Protein AF-A0A7V7KI17-F1 (afdb_monomer)

Mean predicted aligned error: 8.74 Å

InterPro domains:
  IPR018723 Protein of unknown function DUF2254, membrane [PF10011] (28-205)

pLDDT: mean 84.83, std 18.94, range [22.28, 98.56]

Solvent-accessible surface area (backbone atoms only — not comparable to full-atom values): 15402 Å² total; per-residue (Å²): 139,79,83,80,81,80,80,66,90,73,82,75,89,64,88,57,96,76,50,45,80,36,68,68,89,70,78,62,74,83,58,59,73,49,70,45,57,34,84,57,61,35,25,38,59,49,61,49,61,66,61,50,27,49,49,16,65,77,35,38,28,30,40,35,42,67,51,45,75,64,39,76,44,52,50,72,37,71,43,29,37,33,30,65,80,60,77,54,66,95,54,62,71,63,59,55,69,37,48,39,73,37,98,53,92,72,91,72,86,46,73,68,55,53,50,51,50,36,35,50,52,19,36,54,24,36,31,92,90,62,61,33,62,67,60,22,50,53,30,48,51,51,48,40,54,54,47,41,56,51,52,76,50,81,72,61,28,30,33,19,46,98,87,69,47,68,18,31,36,44,58,68,87,50,70,62,58,51,51,47,68,48,47,50,56,41,45,69,57,25,59,89,37,69,69,48,45,52,47,52,44,50,37,38,32,52,42,32,68,52,38,54,80,68,58,31,52,50,40,39,57,56,39,50,53,47,52,51,48,47,46,72,70,46,79,51,69,68,57,41,55,58,50,35,71,49,59,76,59,77,80,56,69,66,94,64,67,80,62,75,66,95,75,83,96,83,132

Sequence (267 aa):
MASIDASFPEKDEEKRKDGRFINRCCNSRNQIDYSIYSQDSGYIQGADLEALAKMSLKKGLEIHLNFSFGDFVVSNFPIIGVVDKKNGGEVNDKIISCLDYAEGESTKEHYVNGFTQLMEIAVKSLSPGINDPGTARLCIHQITELLAQRLQITPCNMIVDSENECLVSWHEEGFDSLMFRLFNPILHYGKDDLSICLSLLKAFKTLSNFASCEDRLVIQQHAERIVDVISVNYTDPLEVKFAEARLNVGVHRLDLPKNLSKEAASS

Foldseek 3Di:
DDDPPPPDVPDDPDDDQQWDFAADDDPCVVPFPDFAWAQAWFFFADFPVSQLLNLCVVQVKFKEAPDDHGDTDHGRHRGITMDRPDCSDDPRVVRVVRIDTDPDDDPPDDVLVVLLVLLVQLLVCLDPVNNNNVSNLVSLVVNLVVLLVVQVDDHTQFIAHPVRHTRYGYDDDDLLNSCCSRVVSNCVSCLLPLVSLLSLLVSLQSSQVSHDPVSNVSSQVSNVVSLVSQLVNDDPPVSQVVSLVRQPPDHGDHDGDNGRDPDDPDD

Nearest PDB structures (foldseek):
  7rdr-assembly1_A  TM=3.409E-01  e=4.022E-02  unidentified
  7kra-assembly1_B  TM=3.917E-01  e=1.097E+00  Saccharomyces cerevisiae
  1zs3-assembly1_H  TM=2.851E-01  e=1.294E+00  Lactococcus lactis
  6m60-assembly1_C  TM=3.247E-01  e=4.594E+00  Saccharomyces cerevisiae S288C

Radius of gyration: 22.56 Å; Cα contacts (8 Å, |Δi|>4): 378; chains: 1; bounding box: 52×37×65 Å

Structure (mmCIF, N/CA/C/O backbone):
data_AF-A0A7V7KI17-F1
#
_entry.id   AF-A0A7V7KI17-F1
#
loop_
_atom_site.group_PDB
_atom_site.id
_atom_site.type_symbol
_atom_site.label_atom_id
_atom_site.label_alt_id
_atom_site.label_comp_id
_atom_site.label_asym_id
_atom_site.label_entity_id
_atom_site.label_seq_id
_atom_site.pdbx_PDB_ins_code
_atom_site.Cartn_x
_atom_site.Cartn_y
_atom_site.Cartn_z
_atom_site.occupancy
_atom_site.B_iso_or_equiv
_atom_site.auth_seq_id
_atom_site.auth_comp_id
_atom_site.auth_asym_id
_atom_site.auth_atom_id
_atom_site.pdbx_PDB_model_num
ATOM 1 N N . MET A 1 1 ? 25.631 5.097 10.485 1.00 30.12 1 MET A N 1
ATOM 2 C CA . MET A 1 1 ? 25.185 3.698 10.333 1.00 30.12 1 MET A CA 1
ATOM 3 C C . MET A 1 1 ? 24.278 3.417 11.519 1.00 30.12 1 MET A C 1
ATOM 5 O O . MET A 1 1 ? 24.733 2.910 12.532 1.00 30.12 1 MET A O 1
ATOM 9 N N . ALA A 1 2 ? 23.056 3.946 11.452 1.00 24.81 2 ALA A N 1
ATOM 10 C CA . ALA A 1 2 ? 22.049 3.770 12.488 1.00 24.81 2 ALA A CA 1
ATOM 11 C C . ALA A 1 2 ? 21.199 2.577 12.055 1.00 24.81 2 ALA A C 1
ATOM 13 O O . ALA A 1 2 ? 20.611 2.616 10.975 1.00 24.81 2 ALA A O 1
ATOM 14 N N . SER A 1 3 ? 21.242 1.498 12.831 1.00 23.03 3 SER A N 1
ATOM 15 C CA . SER A 1 3 ? 20.348 0.361 12.650 1.00 23.03 3 SER A CA 1
ATOM 16 C C . SER A 1 3 ? 18.920 0.836 12.890 1.00 23.03 3 SER A C 1
ATOM 18 O O . SER A 1 3 ? 18.628 1.414 13.934 1.00 23.03 3 SER A O 1
ATOM 20 N N . ILE A 1 4 ? 18.064 0.640 11.892 1.00 27.56 4 ILE A N 1
ATOM 21 C CA . ILE A 1 4 ? 16.622 0.826 12.005 1.00 27.56 4 ILE A CA 1
ATOM 22 C C . ILE A 1 4 ? 16.103 -0.443 12.677 1.00 27.56 4 ILE A C 1
ATOM 24 O O . ILE A 1 4 ? 15.976 -1.479 12.027 1.00 27.56 4 ILE A O 1
ATOM 28 N N . ASP A 1 5 ? 15.864 -0.377 13.985 1.00 22.28 5 ASP A N 1
ATOM 29 C CA . ASP A 1 5 ? 15.063 -1.382 14.680 1.00 22.28 5 ASP A CA 1
ATOM 30 C C . ASP A 1 5 ? 13.597 -1.116 14.331 1.00 22.28 5 ASP A C 1
ATOM 32 O O . ASP A 1 5 ? 12.893 -0.367 15.005 1.00 22.28 5 ASP A O 1
ATOM 36 N N . ALA A 1 6 ? 13.140 -1.718 13.233 1.00 29.36 6 ALA A N 1
ATOM 37 C CA . ALA A 1 6 ? 11.721 -1.899 12.978 1.00 29.36 6 ALA A CA 1
ATOM 38 C C . ALA A 1 6 ? 11.211 -2.956 13.965 1.00 29.36 6 ALA A C 1
ATOM 40 O O . ALA A 1 6 ? 11.189 -4.150 13.666 1.00 29.36 6 ALA A O 1
ATOM 41 N N . SER A 1 7 ? 10.845 -2.529 15.173 1.00 22.67 7 SER A N 1
ATOM 42 C CA . SER A 1 7 ? 10.170 -3.387 16.141 1.00 22.67 7 SER A CA 1
ATOM 43 C C . SER A 1 7 ? 8.731 -3.629 15.683 1.00 22.67 7 SER A C 1
ATOM 45 O O . SER A 1 7 ? 7.769 -3.014 16.136 1.00 22.67 7 SER A O 1
ATOM 47 N N . PHE A 1 8 ? 8.576 -4.573 14.757 1.00 32.25 8 PHE A N 1
ATOM 48 C CA . PHE A 1 8 ? 7.336 -5.328 14.660 1.00 32.25 8 PHE A CA 1
ATOM 49 C C . PHE A 1 8 ? 7.101 -6.014 16.015 1.00 32.25 8 PHE A C 1
ATOM 51 O O . PHE A 1 8 ? 8.062 -6.510 16.609 1.00 32.25 8 PHE A O 1
ATOM 58 N N . PRO A 1 9 ? 5.860 -6.095 16.521 1.00 31.41 9 PRO A N 1
ATOM 59 C CA . PRO A 1 9 ? 5.554 -7.044 17.579 1.00 31.41 9 PRO A CA 1
ATOM 60 C C . PRO A 1 9 ? 5.732 -8.460 17.005 1.00 31.41 9 PRO A C 1
ATOM 62 O O . PRO A 1 9 ? 4.813 -9.045 16.432 1.00 31.41 9 PRO A O 1
ATOM 65 N N . GLU A 1 10 ? 6.951 -8.994 17.087 1.00 31.14 10 GLU A N 1
ATOM 66 C CA . GLU A 1 10 ? 7.228 -10.397 16.815 1.00 31.14 10 GLU A CA 1
ATOM 67 C C . GLU A 1 10 ? 6.559 -11.253 17.894 1.00 31.14 10 GLU A C 1
ATOM 69 O O . GLU A 1 10 ? 6.823 -11.100 19.081 1.00 31.14 10 GLU A O 1
ATOM 74 N N . LYS A 1 11 ? 5.706 -12.173 17.431 1.00 35.44 11 LYS A N 1
ATOM 75 C CA . LYS A 1 11 ? 5.359 -13.455 18.061 1.00 35.44 11 LYS A CA 1
ATOM 76 C C . LYS A 1 11 ? 5.260 -13.462 19.593 1.00 35.44 11 LYS A C 1
ATOM 78 O O . LYS A 1 11 ? 6.026 -14.150 20.257 1.00 35.44 11 LYS A O 1
ATOM 83 N N . ASP A 1 12 ? 4.180 -12.890 20.107 1.00 30.98 12 ASP A N 1
ATOM 84 C CA . ASP A 1 12 ? 3.596 -13.345 21.368 1.00 30.98 12 ASP A CA 1
ATOM 85 C C . ASP A 1 12 ? 2.326 -14.156 21.061 1.00 30.98 12 ASP A C 1
ATOM 87 O O . ASP A 1 12 ? 1.202 -13.670 21.168 1.00 30.98 12 ASP A O 1
ATOM 91 N N . GLU A 1 13 ? 2.493 -15.440 20.723 1.00 36.03 13 GLU A N 1
ATOM 92 C CA . GLU A 1 13 ? 1.445 -16.457 20.949 1.00 36.03 13 GLU A CA 1
ATOM 93 C C . GLU A 1 13 ? 1.344 -16.828 22.449 1.00 36.03 13 GLU A C 1
ATOM 95 O O . GLU A 1 13 ? 0.896 -17.916 22.823 1.00 36.03 13 GLU A O 1
ATOM 100 N N . GLU A 1 14 ? 1.748 -15.933 23.352 1.00 34.19 14 GLU A N 1
ATOM 101 C CA . GLU A 1 14 ? 1.524 -16.110 24.777 1.00 34.19 14 GLU A CA 1
ATOM 102 C C . GLU A 1 14 ? 0.109 -15.672 25.144 1.00 34.19 14 GLU A C 1
ATOM 104 O O . GLU A 1 14 ? -0.293 -14.519 25.007 1.00 34.19 14 GLU A O 1
ATOM 109 N N . LYS A 1 15 ? -0.653 -16.654 25.629 1.00 37.66 15 LYS A N 1
ATOM 110 C CA . LYS A 1 15 ? -1.993 -16.555 26.213 1.00 37.66 15 LYS A CA 1
ATOM 111 C C . LYS A 1 15 ? -2.125 -15.363 27.177 1.00 37.66 15 LYS A C 1
ATOM 113 O O . LYS A 1 15 ? -1.990 -15.521 28.390 1.00 37.66 15 LYS A O 1
ATOM 118 N N . ARG A 1 16 ? -2.484 -14.189 26.660 1.00 41.91 16 ARG A N 1
ATOM 119 C CA . ARG A 1 16 ? -2.991 -13.066 27.457 1.00 41.91 16 ARG A CA 1
ATOM 120 C C . ARG A 1 16 ? -4.484 -13.301 27.688 1.00 41.91 16 ARG A C 1
ATOM 122 O O . ARG A 1 16 ? -5.239 -13.527 26.748 1.00 41.91 16 ARG A O 1
ATOM 129 N N . LYS A 1 17 ? -4.908 -13.315 28.953 1.00 46.88 17 LYS A N 1
ATOM 130 C CA . LYS A 1 17 ? -6.276 -13.681 29.370 1.00 46.88 17 LYS A CA 1
ATOM 131 C C . LYS A 1 17 ? -7.379 -12.704 28.917 1.00 46.88 17 LYS A C 1
ATOM 133 O O . LYS A 1 17 ? -8.542 -13.031 29.119 1.00 46.88 17 LYS A O 1
ATOM 138 N N . ASP A 1 18 ? -7.039 -11.586 28.269 1.00 55.72 18 ASP A N 1
ATOM 139 C CA . ASP A 1 18 ? -7.954 -10.443 28.114 1.00 55.72 18 ASP A CA 1
ATOM 140 C C . ASP A 1 18 ? -8.258 -10.016 26.658 1.00 55.72 18 ASP A C 1
ATOM 142 O O . ASP A 1 18 ? -8.910 -8.998 26.447 1.00 55.72 18 ASP A O 1
ATOM 146 N N . GLY A 1 19 ? -7.852 -10.784 25.641 1.00 69.25 19 GLY A N 1
ATOM 147 C CA . GLY A 1 19 ? -8.250 -10.538 24.246 1.00 69.25 19 GLY A CA 1
ATOM 148 C C . GLY A 1 19 ? -7.218 -11.031 23.235 1.00 69.25 19 GLY A C 1
ATOM 149 O O . GLY A 1 19 ? -6.017 -10.998 23.501 1.00 69.25 19 GLY A O 1
ATOM 150 N N . ARG A 1 20 ? -7.677 -11.511 22.074 1.00 88.12 20 ARG A N 1
ATOM 151 C CA . ARG A 1 20 ? -6.815 -12.024 20.999 1.00 88.12 20 ARG A CA 1
ATOM 152 C C . ARG A 1 20 ? -6.927 -11.153 19.754 1.00 88.12 20 ARG A C 1
ATOM 154 O O . ARG A 1 20 ? -8.030 -10.895 19.279 1.00 88.12 20 ARG A O 1
ATOM 161 N N . PHE A 1 21 ? -5.785 -10.762 19.201 1.00 89.69 21 PHE A N 1
ATOM 162 C CA . PHE A 1 21 ? -5.704 -10.029 17.941 1.00 89.69 21 PHE A CA 1
ATOM 163 C C . PHE A 1 21 ? -5.896 -10.984 16.761 1.00 89.69 21 PHE A C 1
ATOM 165 O O . PHE A 1 21 ? -5.256 -12.037 16.698 1.00 89.69 21 PHE A O 1
ATOM 172 N N . ILE A 1 22 ? -6.804 -10.641 15.847 1.00 90.38 22 ILE A N 1
ATOM 173 C CA . ILE A 1 22 ? -7.091 -11.424 14.644 1.00 90.38 22 ILE A CA 1
ATOM 174 C C . ILE A 1 22 ? -7.271 -10.524 13.422 1.00 90.38 22 ILE A C 1
ATOM 176 O O . ILE A 1 22 ? -7.521 -9.323 13.533 1.00 90.38 22 ILE A O 1
ATOM 180 N N . ASN A 1 23 ? -7.205 -11.138 12.242 1.00 87.00 23 ASN A N 1
ATOM 181 C CA . ASN A 1 23 ? -7.718 -10.563 11.006 1.00 87.00 23 ASN A CA 1
ATOM 182 C C . ASN A 1 23 ? -9.025 -11.275 10.619 1.00 87.00 23 ASN A C 1
ATOM 184 O O . ASN A 1 23 ? -9.040 -12.499 10.460 1.00 87.00 23 ASN A O 1
ATOM 188 N N . ARG A 1 24 ? -10.133 -10.530 10.529 1.00 84.25 24 ARG A N 1
ATOM 189 C CA . ARG A 1 24 ? -11.439 -11.041 10.087 1.00 84.25 24 ARG A CA 1
ATOM 190 C C . ARG A 1 24 ? -12.344 -9.910 9.595 1.00 84.25 24 ARG A C 1
ATOM 192 O O . ARG A 1 24 ? -12.314 -8.801 10.124 1.00 84.25 24 ARG A O 1
ATOM 199 N N . CYS A 1 25 ? -13.226 -10.202 8.641 1.00 75.44 25 CYS A N 1
ATOM 200 C CA . CYS A 1 25 ? -14.360 -9.326 8.345 1.00 75.44 25 CYS A CA 1
ATOM 201 C C . CYS A 1 25 ? -15.348 -9.291 9.521 1.00 75.44 25 CYS A C 1
ATOM 203 O O . CYS A 1 25 ? -15.789 -10.328 10.019 1.00 75.44 25 CYS A O 1
ATOM 205 N N . CYS A 1 26 ? -15.704 -8.088 9.962 1.00 66.62 26 CYS A N 1
ATOM 206 C CA . CYS A 1 26 ? -16.653 -7.883 11.048 1.00 66.62 26 CYS A CA 1
ATOM 207 C C . CYS A 1 26 ? -18.077 -7.737 10.492 1.00 66.62 26 CYS A C 1
ATOM 209 O O . CYS A 1 26 ? -18.399 -6.710 9.896 1.00 66.62 26 CYS A O 1
ATOM 211 N N . ASN A 1 27 ? -18.927 -8.750 10.679 1.00 66.19 27 ASN A N 1
ATOM 212 C CA . ASN A 1 27 ? -20.299 -8.740 10.151 1.00 66.19 27 ASN A CA 1
ATOM 213 C C . ASN A 1 27 ? -21.239 -7.794 10.920 1.00 66.19 27 ASN A C 1
ATOM 215 O O . ASN A 1 27 ? -22.212 -7.305 10.349 1.00 66.19 27 ASN A O 1
ATOM 219 N N . SER A 1 28 ? -20.953 -7.519 12.196 1.00 65.50 28 SER A N 1
ATOM 220 C CA . SER A 1 28 ? -21.776 -6.668 13.065 1.00 65.50 28 SER A CA 1
ATOM 221 C C . SER A 1 28 ? -21.676 -5.173 12.750 1.00 65.50 28 SER A C 1
ATOM 223 O O . SER A 1 28 ? -22.538 -4.414 13.181 1.00 65.50 28 SER A O 1
ATOM 225 N N . ARG A 1 29 ? -20.729 -4.741 11.898 1.00 63.38 29 ARG A N 1
ATOM 226 C CA . ARG A 1 29 ? -20.637 -3.340 11.431 1.00 63.38 29 ARG A CA 1
ATOM 227 C C . ARG A 1 29 ? -21.922 -2.807 10.788 1.00 63.38 29 ARG A C 1
ATOM 229 O O . ARG A 1 29 ? -22.105 -1.598 10.731 1.00 63.38 29 ARG A O 1
ATOM 236 N N . ASN A 1 30 ? -22.806 -3.682 10.311 1.00 66.75 30 ASN A N 1
ATOM 237 C CA . ASN A 1 30 ? -24.080 -3.290 9.704 1.00 66.75 30 ASN A CA 1
ATOM 238 C C . ASN A 1 30 ? -25.204 -3.043 10.728 1.00 66.75 30 ASN A C 1
ATOM 240 O O . ASN A 1 30 ? -26.300 -2.652 10.333 1.00 66.75 30 ASN A O 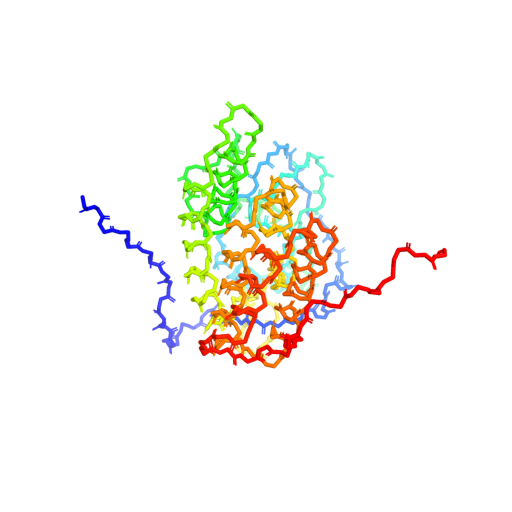1
ATOM 244 N N . GLN A 1 31 ? -24.956 -3.274 12.019 1.00 79.06 31 GLN A N 1
ATOM 245 C CA . GLN A 1 31 ? -25.929 -3.124 13.100 1.00 79.06 31 GLN A CA 1
ATOM 246 C C . GLN A 1 31 ? -25.352 -2.239 14.213 1.00 79.06 31 GLN A C 1
ATOM 248 O O . GLN A 1 31 ? -25.132 -2.691 15.328 1.00 79.06 31 GLN A O 1
ATOM 253 N N . ILE A 1 32 ? -25.071 -0.977 13.885 1.00 88.00 32 ILE A N 1
ATOM 254 C CA . ILE A 1 32 ? -24.603 0.025 14.851 1.00 88.00 32 ILE A CA 1
ATOM 255 C C . ILE A 1 32 ? -25.800 0.586 15.627 1.00 88.00 32 ILE A C 1
ATOM 257 O O . ILE A 1 32 ? -26.730 1.105 15.010 1.00 88.00 32 ILE A O 1
ATOM 261 N N . ASP A 1 33 ? -25.757 0.525 16.960 1.00 91.06 33 ASP A N 1
ATOM 262 C CA . ASP A 1 33 ? -26.810 1.078 17.823 1.00 91.06 33 ASP A CA 1
ATOM 263 C C . ASP A 1 33 ? -26.673 2.598 17.970 1.00 91.06 33 ASP A C 1
ATOM 265 O O . ASP A 1 33 ? -27.665 3.328 17.931 1.00 91.06 33 A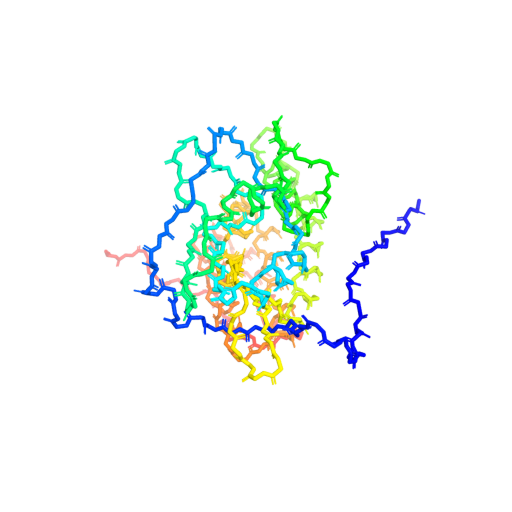SP A O 1
ATOM 269 N N . TYR A 1 34 ? -25.439 3.094 18.110 1.00 91.50 34 TYR A N 1
ATOM 270 C CA . TYR A 1 34 ? -25.144 4.528 18.124 1.00 91.50 34 TYR A CA 1
ATOM 271 C C . TYR A 1 34 ? -23.713 4.840 17.663 1.00 91.50 34 TYR A C 1
ATOM 273 O O . TYR A 1 34 ? -22.834 3.977 17.633 1.00 91.50 34 TYR A O 1
ATOM 281 N N . SER A 1 35 ? -23.474 6.099 17.291 1.00 93.31 35 SER A N 1
ATOM 282 C CA . SER A 1 35 ? -22.162 6.587 16.852 1.00 93.31 35 SER A CA 1
ATOM 283 C C . SER A 1 35 ? -21.601 7.636 17.802 1.00 93.31 35 SER A C 1
ATOM 285 O O . SER A 1 35 ? -22.341 8.448 18.355 1.00 93.31 35 SER A O 1
ATOM 287 N N . ILE A 1 36 ? -20.279 7.636 17.945 1.00 93.00 36 ILE A N 1
ATOM 288 C CA . ILE A 1 36 ? -19.516 8.665 18.646 1.00 93.00 36 ILE A CA 1
ATOM 289 C C . ILE A 1 36 ? -18.847 9.542 17.591 1.00 93.00 36 ILE A C 1
ATOM 291 O O . ILE A 1 36 ? -18.250 9.042 16.632 1.00 93.00 36 ILE A O 1
ATOM 295 N N . TYR A 1 37 ? -18.975 10.851 17.775 1.00 92.56 37 TYR A N 1
ATOM 296 C CA . TYR A 1 37 ? -18.513 11.860 16.833 1.00 92.56 37 TYR A CA 1
ATOM 297 C C . TYR A 1 37 ? -17.212 12.500 17.318 1.00 92.56 37 TYR A C 1
ATOM 299 O O . TYR A 1 37 ? -16.976 12.615 18.521 1.00 92.56 37 TYR A O 1
ATOM 307 N N . SER A 1 38 ? -16.372 12.925 16.379 1.00 90.81 38 SER A N 1
ATOM 308 C CA . SER A 1 38 ? -15.189 13.735 16.664 1.00 90.81 38 SER A CA 1
ATOM 309 C C . SER A 1 38 ? -15.584 15.083 17.270 1.00 90.81 38 SER A C 1
ATOM 311 O O . SER A 1 38 ? -16.524 15.738 16.814 1.00 90.81 38 SER A O 1
ATOM 313 N N . GLN A 1 39 ? -14.836 15.510 18.288 1.00 86.50 39 GLN A N 1
ATOM 314 C CA . GLN A 1 39 ? -15.024 16.823 18.910 1.00 86.50 39 GLN A CA 1
ATOM 315 C C . GLN A 1 39 ? -14.393 17.918 18.039 1.00 86.50 39 GLN A C 1
ATOM 317 O O . GLN A 1 39 ? -15.056 18.891 17.680 1.00 86.50 39 GLN A O 1
ATOM 322 N N . ASP A 1 40 ? -13.166 17.681 17.576 1.00 85.25 40 ASP A N 1
ATOM 323 C CA . ASP A 1 40 ? -12.379 18.622 16.781 1.00 85.25 40 ASP A CA 1
ATOM 324 C C . ASP A 1 40 ? -11.924 18.021 15.448 1.00 85.25 40 ASP A C 1
ATOM 326 O O . ASP A 1 40 ? -12.053 16.818 15.198 1.00 85.25 40 ASP A O 1
ATOM 330 N N . SER A 1 41 ? -11.408 18.886 14.571 1.00 89.88 41 SER A N 1
ATOM 331 C CA . SER A 1 41 ? -10.769 18.452 13.325 1.00 89.88 41 SER A CA 1
ATOM 332 C C . SER A 1 41 ? -9.282 18.191 13.564 1.00 89.88 41 SER A C 1
ATOM 334 O O . SER A 1 41 ? -8.622 19.008 14.202 1.00 89.88 41 SER A O 1
ATOM 336 N N . GLY A 1 42 ? -8.734 17.101 13.032 1.00 87.12 42 GLY A N 1
ATOM 337 C CA . GLY A 1 42 ? -7.332 16.740 13.239 1.00 87.12 42 GLY A CA 1
ATOM 338 C C . GLY A 1 42 ? -6.999 15.332 12.762 1.00 87.12 42 GLY A C 1
ATOM 339 O O . GLY A 1 42 ? -7.840 14.651 12.179 1.00 87.12 42 GLY A O 1
ATOM 340 N N . TYR A 1 43 ? -5.768 14.893 13.015 1.00 86.62 43 TYR A N 1
ATOM 341 C CA . TYR A 1 43 ? -5.314 13.551 12.650 1.00 86.62 43 TYR A CA 1
ATOM 342 C C . TYR A 1 43 ? -5.481 12.588 13.823 1.00 86.62 43 TYR A C 1
ATOM 344 O O . TYR A 1 43 ? -4.991 12.873 14.920 1.00 86.62 43 TYR A O 1
ATOM 352 N N . ILE A 1 44 ? -6.121 11.439 13.588 1.00 87.12 44 ILE A N 1
ATOM 353 C CA . ILE A 1 44 ? -6.173 10.353 14.577 1.00 87.12 44 ILE A CA 1
ATOM 354 C C . ILE A 1 44 ? -4.994 9.427 14.328 1.00 87.12 44 ILE A C 1
ATOM 356 O O . ILE A 1 44 ? -4.911 8.779 13.291 1.00 87.12 44 ILE A O 1
ATOM 360 N N . GLN A 1 45 ? -4.072 9.356 15.275 1.00 82.62 45 GLN A N 1
ATOM 361 C CA . GLN A 1 45 ? -2.789 8.685 15.063 1.00 82.62 45 GLN A CA 1
ATOM 362 C C . GLN A 1 45 ? -2.763 7.322 15.717 1.00 82.62 45 GLN A C 1
ATOM 364 O O . GLN A 1 45 ? -2.301 6.354 15.134 1.00 82.62 45 GLN A O 1
ATOM 369 N N . GLY A 1 46 ? -3.319 7.224 16.911 1.00 85.62 46 GLY A N 1
ATOM 370 C CA . GLY A 1 46 ? -3.292 6.003 17.689 1.00 85.62 46 GLY A CA 1
ATOM 371 C C . GLY A 1 46 ? -4.587 5.795 18.439 1.00 85.62 46 GLY A C 1
ATOM 372 O O . GLY A 1 46 ? -5.443 6.676 18.533 1.00 85.62 46 GLY A O 1
ATOM 373 N N . ALA A 1 47 ? -4.715 4.591 18.973 1.00 90.12 47 ALA A N 1
ATOM 374 C CA . ALA A 1 47 ? -5.719 4.266 19.960 1.00 90.12 47 ALA A CA 1
ATOM 375 C C . ALA A 1 47 ? -5.141 3.232 20.926 1.00 90.12 47 ALA A C 1
ATOM 377 O O . ALA A 1 47 ? -4.455 2.298 20.501 1.00 90.12 47 ALA A O 1
ATOM 378 N N . ASP A 1 48 ? -5.468 3.351 22.210 1.00 92.31 48 ASP A N 1
ATOM 379 C CA . ASP A 1 48 ? -5.228 2.283 23.180 1.00 92.31 48 ASP A CA 1
ATOM 380 C C . ASP A 1 48 ? -6.260 1.162 22.960 1.00 92.31 48 ASP A C 1
ATOM 382 O O . ASP A 1 48 ? -7.310 1.086 23.607 1.00 92.31 48 ASP A O 1
ATOM 386 N N . LEU A 1 49 ? -5.972 0.303 21.977 1.00 92.81 49 LEU A N 1
ATOM 387 C CA . LEU A 1 49 ? -6.848 -0.798 21.575 1.00 92.81 49 LEU A CA 1
ATOM 388 C C . LEU A 1 49 ? -7.098 -1.788 22.723 1.00 92.81 49 LEU A C 1
ATOM 390 O O . LEU A 1 49 ? -8.188 -2.355 22.816 1.00 92.81 49 LEU A O 1
ATOM 394 N N . GLU A 1 50 ? -6.130 -1.981 23.623 1.00 92.31 50 GLU A N 1
ATOM 395 C CA . GLU A 1 50 ? -6.295 -2.860 24.782 1.00 92.31 50 GLU A CA 1
ATOM 396 C C . GLU A 1 50 ? -7.238 -2.252 25.828 1.00 92.31 50 GLU A C 1
ATOM 398 O O . GLU A 1 50 ? -8.084 -2.961 26.381 1.00 92.31 50 GLU A O 1
ATOM 403 N N . ALA A 1 51 ? -7.131 -0.947 26.103 1.00 93.12 51 ALA A N 1
ATOM 404 C CA . ALA A 1 51 ? -8.065 -0.254 26.988 1.00 93.12 51 ALA A CA 1
ATOM 405 C C . ALA A 1 51 ? -9.491 -0.269 26.422 1.00 93.12 51 ALA A C 1
ATOM 407 O O . ALA A 1 51 ? -10.442 -0.556 27.162 1.00 93.12 51 ALA A O 1
ATOM 408 N N . LEU A 1 52 ? -9.637 -0.044 25.111 1.00 94.50 52 LEU A N 1
ATOM 409 C CA . LEU A 1 52 ? -10.916 -0.167 24.412 1.00 94.50 52 LEU A CA 1
ATOM 410 C C . LEU A 1 52 ? -11.488 -1.586 24.538 1.00 94.50 52 LEU A C 1
ATOM 412 O O . LEU A 1 52 ? -12.653 -1.733 24.907 1.00 94.50 52 LEU A O 1
ATOM 416 N N . ALA A 1 53 ? -10.676 -2.627 24.329 1.00 94.75 53 ALA A N 1
ATOM 417 C CA . ALA A 1 53 ? -11.110 -4.021 24.443 1.00 94.75 53 ALA A CA 1
ATOM 418 C C . ALA A 1 53 ? -11.541 -4.391 25.872 1.00 94.75 53 ALA A C 1
ATOM 420 O O . ALA A 1 53 ? -12.605 -4.980 26.069 1.00 94.75 53 ALA A O 1
ATOM 421 N N . LYS A 1 54 ? -10.777 -3.980 26.892 1.00 93.44 54 LYS A N 1
ATOM 422 C CA . LYS A 1 54 ? -11.136 -4.192 28.308 1.00 93.44 54 LYS A CA 1
ATOM 423 C C . LYS A 1 54 ? -12.454 -3.511 28.669 1.00 93.44 54 LYS A C 1
ATOM 425 O O . LYS A 1 54 ? -13.272 -4.072 29.403 1.00 93.44 54 LYS A O 1
ATOM 430 N N . MET A 1 55 ? -12.671 -2.296 28.170 1.00 92.56 55 MET A N 1
ATOM 431 C CA . MET A 1 55 ? -13.919 -1.566 28.378 1.00 92.56 55 MET A CA 1
ATOM 432 C C . MET A 1 55 ? -15.091 -2.237 27.663 1.00 92.56 55 MET A C 1
ATOM 434 O O . MET A 1 55 ? -16.136 -2.428 28.287 1.00 92.56 55 MET A O 1
ATOM 438 N N . SER A 1 56 ? -14.897 -2.624 26.401 1.00 93.25 56 SER A N 1
ATOM 439 C CA . SER A 1 56 ? -15.859 -3.375 25.596 1.00 93.25 56 SER A CA 1
ATOM 440 C C . SER A 1 56 ? -16.306 -4.645 26.328 1.00 93.25 56 SER A C 1
ATOM 442 O O . SER A 1 56 ? -17.502 -4.816 26.575 1.00 93.25 56 SER A O 1
ATOM 444 N N . LEU A 1 57 ? -15.365 -5.450 26.831 1.00 92.56 57 LEU A N 1
ATOM 445 C CA . LEU A 1 57 ? -15.660 -6.673 27.580 1.00 92.56 57 LEU A CA 1
ATOM 446 C C . LEU A 1 57 ? -16.434 -6.393 28.879 1.00 92.56 57 LEU A C 1
ATOM 448 O O . LEU A 1 57 ? -17.434 -7.047 29.179 1.00 92.56 57 LEU A O 1
ATOM 452 N N . LYS A 1 58 ? -16.002 -5.388 29.653 1.00 91.81 58 LYS A N 1
ATOM 453 C CA . LYS A 1 58 ? -16.628 -5.027 30.937 1.00 91.81 58 LYS A CA 1
ATOM 454 C C . LYS A 1 58 ? -18.055 -4.504 30.772 1.00 91.81 58 LYS A C 1
ATOM 456 O O . LYS A 1 58 ? -18.876 -4.682 31.673 1.00 91.81 58 LYS A O 1
ATOM 461 N N . LYS A 1 59 ? -18.329 -3.804 29.673 1.00 90.56 59 LYS A N 1
ATOM 462 C CA . LYS A 1 59 ? -19.612 -3.140 29.414 1.00 90.56 59 LYS A CA 1
ATOM 463 C C . LYS A 1 59 ? -20.529 -3.913 28.471 1.00 90.56 59 LYS A C 1
ATOM 465 O O . LYS A 1 59 ? -21.708 -3.593 28.421 1.00 90.56 59 LYS A O 1
ATOM 470 N N . GLY A 1 60 ? -20.027 -4.957 27.811 1.00 90.75 60 GLY A N 1
ATOM 471 C CA . GLY A 1 60 ? -20.781 -5.712 26.814 1.00 90.75 60 GLY A CA 1
ATOM 472 C C . GLY A 1 60 ? -21.008 -4.919 25.530 1.00 90.75 60 GLY A C 1
ATOM 473 O O . GLY A 1 60 ? -22.105 -4.975 24.985 1.00 90.75 60 GLY A O 1
ATOM 474 N N . LEU A 1 61 ? -19.996 -4.170 25.088 1.00 93.06 61 LEU A N 1
ATOM 475 C CA . LEU A 1 61 ? -20.046 -3.351 23.875 1.00 93.06 61 LEU A CA 1
ATOM 476 C C . LEU A 1 61 ? -19.214 -3.990 22.765 1.00 93.06 61 LEU A C 1
ATOM 478 O O . LEU A 1 61 ? -18.190 -4.592 23.064 1.00 93.06 61 LEU A O 1
ATOM 482 N N . GLU A 1 62 ? -19.573 -3.779 21.506 1.00 93.88 62 GLU A N 1
ATOM 483 C CA . GLU A 1 62 ? -18.640 -3.901 20.381 1.00 93.88 62 GLU A CA 1
ATOM 484 C C . GLU A 1 62 ? -18.268 -2.504 19.890 1.00 93.88 62 GLU A C 1
ATOM 486 O O . GLU A 1 62 ? -19.143 -1.659 19.703 1.00 93.88 62 GLU A O 1
ATOM 491 N N . ILE A 1 63 ? -16.974 -2.246 19.704 1.00 94.94 63 ILE A N 1
ATOM 492 C CA . ILE A 1 63 ? -16.454 -0.937 19.304 1.00 94.94 63 ILE A CA 1
ATOM 493 C C . ILE A 1 63 ? -15.871 -1.048 17.894 1.00 94.94 63 ILE A C 1
ATOM 495 O O . ILE A 1 63 ? -14.933 -1.804 17.644 1.00 94.94 63 ILE A O 1
ATOM 499 N N . HIS A 1 64 ? -16.390 -0.270 16.952 1.00 94.94 64 HIS A N 1
ATOM 500 C CA . HIS A 1 64 ? -15.913 -0.239 15.572 1.00 94.94 64 HIS A CA 1
ATOM 501 C C . HIS A 1 64 ? -15.307 1.130 15.269 1.00 94.94 64 HIS A C 1
ATOM 503 O O . HIS A 1 64 ? -16.023 2.126 15.215 1.00 94.94 64 HIS A O 1
ATOM 509 N N . LEU A 1 65 ? -13.990 1.183 15.078 1.00 94.25 65 LEU A N 1
ATOM 510 C CA . LEU A 1 65 ? -13.288 2.376 14.616 1.00 94.25 65 LEU A CA 1
ATOM 511 C C . LEU A 1 65 ? -13.546 2.540 13.112 1.00 94.25 65 LEU A C 1
ATOM 513 O O . LEU A 1 65 ? -13.225 1.650 12.320 1.00 94.25 65 LEU A O 1
ATOM 517 N N . ASN A 1 66 ? -14.132 3.675 12.732 1.00 91.25 66 ASN A N 1
ATOM 518 C CA . ASN A 1 66 ? -14.530 4.002 11.357 1.00 91.25 66 ASN A CA 1
ATOM 519 C C . ASN A 1 66 ? -13.486 4.867 10.628 1.00 91.25 66 ASN A C 1
ATOM 521 O O . ASN A 1 66 ? -13.815 5.567 9.675 1.00 91.25 66 ASN A O 1
ATOM 525 N N . PHE A 1 67 ? -12.240 4.831 11.091 1.00 88.56 67 PHE A N 1
ATOM 526 C CA . PHE A 1 67 ? -11.100 5.541 10.519 1.00 88.56 67 PHE A CA 1
ATOM 527 C C . PHE A 1 67 ? -9.896 4.599 10.421 1.00 88.56 67 PHE A C 1
ATOM 529 O O . PHE A 1 67 ? -9.835 3.567 11.101 1.00 88.56 67 PHE A O 1
ATOM 536 N N . SER A 1 68 ? -8.933 4.978 9.590 1.00 85.88 68 SER A N 1
ATOM 537 C CA . SER A 1 68 ? -7.580 4.428 9.568 1.00 85.88 68 SER A CA 1
ATOM 538 C C . SER A 1 68 ? -6.660 5.293 10.421 1.00 85.88 68 SER A C 1
ATOM 540 O O . SER A 1 68 ? -6.822 6.512 10.497 1.00 85.88 68 SER A O 1
ATOM 542 N N . PHE A 1 69 ? -5.663 4.684 11.059 1.00 84.00 69 PHE A N 1
ATOM 543 C CA . PHE A 1 69 ? -4.631 5.454 11.749 1.00 84.00 69 PHE A CA 1
ATOM 544 C C . PHE A 1 69 ? -3.868 6.328 10.746 1.00 84.00 69 PHE A C 1
ATOM 546 O O . PHE A 1 69 ? -3.349 5.828 9.749 1.00 84.00 69 PHE A O 1
ATOM 553 N N . GLY A 1 70 ? -3.817 7.630 11.020 1.00 80.31 70 GLY A N 1
ATOM 554 C CA . GLY A 1 70 ? -3.300 8.664 10.127 1.00 80.31 70 GLY A CA 1
ATOM 555 C C . GLY A 1 70 ? -4.377 9.453 9.375 1.00 80.31 70 GLY A C 1
ATOM 556 O O . GLY A 1 70 ? -4.033 10.444 8.736 1.00 80.31 70 GLY A O 1
ATOM 557 N N . ASP A 1 71 ? -5.658 9.080 9.463 1.00 85.31 71 ASP A N 1
ATOM 558 C CA . ASP A 1 71 ? -6.730 9.819 8.789 1.00 85.31 71 ASP A CA 1
ATOM 559 C C . ASP A 1 71 ? -6.944 11.207 9.407 1.00 85.31 71 ASP A C 1
ATOM 561 O O . ASP A 1 71 ? -6.954 11.381 10.632 1.00 85.31 71 ASP A O 1
ATOM 565 N N . PHE A 1 72 ? -7.182 12.193 8.538 1.00 87.56 72 PHE A N 1
ATOM 566 C CA . PHE A 1 72 ? -7.703 13.496 8.937 1.00 87.56 72 PHE A CA 1
ATOM 567 C C . PHE A 1 72 ? -9.222 13.415 9.091 1.00 87.56 72 PHE A C 1
ATOM 569 O O . PHE A 1 72 ? -9.945 13.176 8.121 1.00 87.56 72 PHE A O 1
ATOM 576 N N . VAL A 1 73 ? -9.716 13.662 10.300 1.00 90.50 73 VAL A N 1
ATOM 577 C CA . VAL A 1 73 ? -11.146 13.748 10.596 1.00 90.50 73 VAL A CA 1
ATOM 578 C C . VAL A 1 73 ? -11.550 15.203 10.786 1.00 90.50 73 VAL A C 1
ATOM 580 O O . VAL A 1 73 ? -10.787 16.013 11.307 1.00 90.50 73 VAL A O 1
ATOM 583 N N . VAL A 1 74 ? -12.764 15.546 10.368 1.00 91.50 74 VAL A N 1
ATOM 584 C CA . VAL A 1 74 ? -13.366 16.862 10.629 1.00 91.50 74 VAL A CA 1
ATOM 585 C C . VAL A 1 74 ? -14.217 16.803 11.890 1.00 91.50 74 VAL A C 1
ATOM 587 O O . VAL A 1 74 ? -14.677 15.726 12.254 1.00 91.50 74 VAL A O 1
ATOM 590 N N . SER A 1 75 ? -14.448 17.938 12.547 1.00 90.88 75 SER A N 1
ATOM 591 C CA . SER A 1 75 ? -15.358 18.030 13.700 1.00 90.88 75 SER A CA 1
ATOM 592 C C . SER A 1 75 ? -16.771 17.545 13.338 1.00 90.88 75 SER A C 1
ATOM 594 O O . SER A 1 75 ? -17.246 17.774 12.223 1.00 90.88 75 SER A O 1
ATOM 596 N N . ASN A 1 76 ? -17.447 16.888 14.287 1.00 91.62 76 ASN A N 1
ATOM 597 C CA . ASN A 1 76 ? -18.765 16.262 14.128 1.00 91.62 76 ASN A CA 1
ATOM 598 C C . ASN A 1 76 ? -18.825 15.140 13.070 1.00 91.62 76 ASN A C 1
ATOM 600 O O . ASN A 1 76 ? -19.884 14.878 12.496 1.00 91.62 76 ASN A O 1
ATOM 604 N N . PHE A 1 77 ? -17.713 14.447 12.818 1.00 92.06 77 PHE A N 1
ATOM 605 C CA . PHE A 1 77 ? -17.658 13.264 11.957 1.00 92.06 77 PHE A CA 1
ATOM 606 C C . PHE A 1 77 ? -17.828 11.974 12.784 1.00 92.06 77 PHE A C 1
ATOM 608 O O . PHE A 1 77 ? -17.216 11.865 13.847 1.00 92.06 77 PHE A O 1
ATOM 615 N N . PRO A 1 78 ? -18.630 10.984 12.345 1.00 93.00 78 PRO A N 1
ATOM 616 C CA . PRO A 1 78 ? -18.821 9.731 13.077 1.00 93.00 78 PRO A CA 1
ATOM 617 C C . PRO A 1 78 ? -17.573 8.837 12.995 1.00 93.00 78 PRO A C 1
ATOM 619 O O . PRO A 1 78 ? -17.363 8.112 12.024 1.00 93.00 78 PRO A O 1
ATOM 622 N N . ILE A 1 79 ? -16.754 8.864 14.044 1.00 93.00 79 ILE A N 1
ATOM 623 C CA . ILE A 1 79 ? -15.458 8.170 14.105 1.00 93.00 79 ILE A CA 1
ATOM 624 C C . ILE A 1 79 ? -15.551 6.762 14.695 1.00 93.00 79 ILE A C 1
ATOM 626 O O . ILE A 1 79 ? -14.692 5.927 14.418 1.00 93.00 79 ILE A O 1
ATOM 630 N N . ILE A 1 80 ? -16.573 6.482 15.507 1.00 94.50 80 ILE A N 1
ATOM 631 C CA . ILE A 1 80 ? -16.741 5.182 16.164 1.00 94.50 80 ILE A CA 1
ATOM 632 C C . ILE A 1 80 ? -18.206 4.763 16.111 1.00 94.50 80 ILE A C 1
ATOM 634 O O . ILE A 1 80 ? -19.092 5.543 16.455 1.00 94.50 80 ILE A O 1
ATOM 638 N N . GLY A 1 81 ? -18.460 3.522 15.706 1.00 94.25 81 GLY A N 1
ATOM 639 C CA . GLY A 1 81 ? -19.742 2.848 15.885 1.00 94.25 81 GLY A CA 1
ATOM 640 C C . GLY A 1 81 ? -19.714 1.945 17.115 1.00 94.25 81 GLY A C 1
ATOM 641 O O . GLY A 1 81 ? -18.713 1.270 17.357 1.00 94.25 81 GLY A O 1
ATOM 642 N N . VAL A 1 82 ? -20.802 1.924 17.882 1.00 93.81 82 VAL A N 1
ATOM 643 C CA . VAL A 1 82 ? -20.950 1.051 19.051 1.00 93.81 82 VAL A CA 1
ATOM 644 C C . VAL A 1 82 ? -22.179 0.159 18.899 1.00 93.81 82 VAL A C 1
ATOM 646 O O . VAL A 1 82 ? -23.251 0.633 18.519 1.00 93.81 82 VAL A O 1
ATOM 649 N N . VAL A 1 83 ? -22.010 -1.123 19.220 1.00 92.56 83 VAL A N 1
ATOM 650 C CA . VAL A 1 83 ? -23.100 -2.087 19.428 1.00 92.56 83 VAL A CA 1
ATOM 651 C C . VAL A 1 83 ? -23.198 -2.364 20.923 1.00 92.56 83 VAL A C 1
ATOM 653 O O . VAL A 1 83 ? -22.216 -2.783 21.534 1.00 92.56 83 VAL A O 1
ATOM 656 N N . ASP A 1 84 ? -24.354 -2.131 21.532 1.00 90.12 84 ASP A N 1
ATOM 657 C CA . ASP A 1 84 ? -24.585 -2.308 22.962 1.00 90.12 84 ASP A CA 1
ATOM 658 C C . ASP A 1 84 ? -25.406 -3.574 23.242 1.00 90.12 84 ASP A C 1
ATOM 660 O O . ASP A 1 84 ? -26.636 -3.571 23.304 1.00 90.12 84 ASP A O 1
ATOM 664 N N . LYS A 1 85 ? -24.708 -4.691 23.480 1.00 82.94 85 LYS A N 1
ATOM 665 C CA . LYS A 1 85 ? -25.348 -5.993 23.731 1.00 82.94 85 LYS A CA 1
ATOM 666 C C . LYS A 1 85 ? -26.006 -6.090 25.111 1.00 82.94 85 LYS A C 1
ATOM 668 O O . LYS A 1 85 ? -26.774 -7.025 25.345 1.00 82.94 85 LYS A O 1
ATOM 673 N N . LYS A 1 86 ? -25.652 -5.220 26.067 1.00 78.94 86 LYS A N 1
ATOM 674 C CA . LYS A 1 86 ? -26.013 -5.382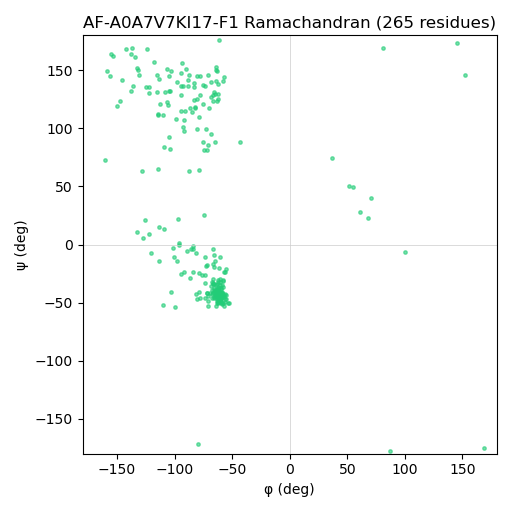 27.493 1.00 78.94 86 LYS A CA 1
ATOM 675 C C . LYS A 1 86 ? -26.585 -4.124 28.150 1.00 78.94 86 LYS A C 1
ATOM 677 O O . LYS A 1 86 ? -26.755 -4.127 29.369 1.00 78.94 86 LYS A O 1
ATOM 682 N N . ASN A 1 87 ? -26.910 -3.089 27.378 1.00 75.62 87 ASN A N 1
ATOM 683 C CA . ASN A 1 87 ? -27.306 -1.776 27.887 1.00 75.62 87 ASN A CA 1
ATOM 684 C C . ASN A 1 87 ? -26.233 -1.208 28.844 1.00 75.62 87 ASN A C 1
ATOM 686 O O . ASN A 1 87 ? -26.507 -0.843 29.991 1.00 75.62 87 ASN A O 1
ATOM 690 N N . GLY A 1 88 ? -24.974 -1.233 28.392 1.00 64.06 88 GLY A N 1
ATOM 691 C CA . GLY A 1 88 ? -23.753 -0.950 29.154 1.00 64.06 88 GLY A CA 1
ATOM 692 C C . GLY A 1 88 ? -23.610 0.496 29.653 1.00 64.06 88 GLY A C 1
ATOM 693 O O . GLY A 1 88 ? -22.730 0.779 30.490 1.00 64.06 88 GLY A O 1
ATOM 694 N N . GLY A 1 89 ? -24.502 1.380 29.200 1.00 67.25 89 GLY A N 1
ATOM 695 C CA . GLY A 1 89 ? -24.567 2.799 29.540 1.00 67.25 89 GLY A CA 1
ATOM 696 C C . GLY A 1 89 ? -23.585 3.653 28.735 1.00 67.25 89 GLY A C 1
ATOM 697 O O . GLY A 1 89 ? -22.684 3.142 28.075 1.00 67.25 89 GLY A O 1
ATOM 698 N N . GLU A 1 90 ? -23.737 4.973 28.822 1.00 74.56 90 GLU A N 1
ATOM 699 C CA . GLU A 1 90 ? -22.945 5.919 28.034 1.00 74.56 90 GLU A CA 1
ATOM 700 C C . GLU A 1 90 ? -21.479 5.962 28.508 1.00 74.56 90 GLU A C 1
ATOM 702 O O . GLU A 1 90 ? -21.176 6.282 29.661 1.00 74.56 90 GLU A O 1
ATOM 707 N N . VAL A 1 91 ? -20.549 5.588 27.624 1.00 84.00 91 VAL A N 1
ATOM 708 C CA . VAL A 1 91 ? -19.093 5.556 27.887 1.00 84.00 91 VAL A CA 1
ATOM 709 C C . VAL A 1 91 ? -18.294 6.359 26.856 1.00 84.00 91 VAL A C 1
ATOM 711 O O . VAL A 1 91 ? -17.090 6.154 26.701 1.00 84.00 91 VAL A O 1
ATOM 714 N N . ASN A 1 92 ? -18.961 7.289 26.172 1.00 87.62 92 ASN A N 1
ATOM 715 C CA . ASN A 1 92 ? -18.433 8.025 25.023 1.00 87.62 92 ASN A CA 1
ATOM 716 C C . ASN A 1 92 ? -17.128 8.755 25.357 1.00 87.62 92 ASN A C 1
ATOM 718 O O . ASN A 1 92 ? -16.123 8.533 24.690 1.00 87.62 92 ASN A O 1
ATOM 722 N N . ASP A 1 93 ? -17.100 9.515 26.455 1.00 86.88 93 ASP A N 1
ATOM 723 C CA . ASP A 1 93 ? -15.906 10.264 26.873 1.00 86.88 93 ASP A CA 1
ATOM 724 C C . ASP A 1 93 ? -14.705 9.355 27.157 1.00 86.88 93 ASP A C 1
ATOM 726 O O . ASP A 1 93 ? -13.564 9.707 26.867 1.00 86.88 93 ASP A O 1
ATOM 730 N N . LYS A 1 94 ? -14.952 8.152 27.692 1.00 89.12 94 LYS A N 1
ATOM 731 C CA . LYS A 1 94 ? -13.887 7.180 27.968 1.00 89.12 94 LYS A CA 1
ATOM 732 C C . LYS A 1 94 ? -13.334 6.587 26.682 1.00 89.12 94 LYS A C 1
ATOM 734 O O . LYS A 1 94 ? -12.123 6.459 26.564 1.00 89.12 94 LYS A O 1
ATOM 739 N N . ILE A 1 95 ? -14.206 6.266 25.727 1.00 90.06 95 ILE A N 1
ATOM 740 C CA . ILE A 1 95 ? -13.796 5.806 24.398 1.00 90.06 95 ILE A CA 1
ATOM 741 C C . ILE A 1 95 ? -12.953 6.883 23.706 1.00 90.06 95 ILE A C 1
ATOM 743 O O . ILE A 1 95 ? -11.869 6.576 23.219 1.00 90.06 95 ILE A O 1
ATOM 747 N N . ILE A 1 96 ? -13.412 8.138 23.712 1.00 88.50 96 ILE A N 1
ATOM 748 C CA . ILE A 1 96 ? -12.687 9.262 23.101 1.00 88.50 96 ILE A CA 1
ATOM 749 C C . ILE A 1 96 ? -11.325 9.457 23.776 1.00 88.50 96 ILE A C 1
ATOM 751 O O . ILE A 1 96 ? -10.333 9.653 23.084 1.00 88.50 96 ILE A O 1
ATOM 755 N N . SER A 1 97 ? -11.243 9.329 25.106 1.00 89.06 97 SER A N 1
ATOM 756 C CA . SER A 1 97 ? -9.975 9.461 25.841 1.00 89.06 97 SER A CA 1
ATOM 757 C C . SER A 1 97 ? -8.935 8.380 25.521 1.00 89.06 97 SER A C 1
ATOM 759 O O . SER A 1 97 ? -7.772 8.536 25.882 1.00 89.06 97 SER A O 1
ATOM 761 N N . CYS A 1 98 ? -9.338 7.289 24.862 1.00 89.31 98 CYS A N 1
ATOM 762 C CA . CYS A 1 98 ? -8.424 6.257 24.377 1.00 89.31 98 CYS A CA 1
ATOM 763 C C . CYS A 1 98 ? -7.844 6.571 22.989 1.00 89.31 98 CYS A C 1
ATOM 765 O O . CYS A 1 98 ? -7.043 5.774 22.506 1.00 89.31 98 CYS A O 1
ATOM 767 N N . LEU A 1 99 ? -8.265 7.656 22.330 1.00 87.38 99 LEU A N 1
ATOM 768 C CA . LEU A 1 99 ? -7.754 8.066 21.023 1.00 87.38 99 LEU A CA 1
ATOM 769 C C . LEU A 1 99 ? -6.619 9.082 21.167 1.00 87.38 99 LEU A C 1
ATOM 771 O O . LEU A 1 99 ? -6.736 10.062 21.904 1.00 87.38 99 LEU A O 1
ATOM 775 N N . ASP A 1 100 ? -5.561 8.890 20.385 1.00 83.94 100 ASP A N 1
ATOM 776 C CA . ASP A 1 100 ? -4.460 9.841 20.268 1.00 83.94 100 ASP A CA 1
ATOM 777 C C . ASP A 1 100 ? -4.732 10.797 19.097 1.00 83.94 100 ASP A C 1
ATOM 779 O O . ASP A 1 100 ? -4.522 10.454 17.927 1.00 83.94 100 ASP A O 1
ATOM 783 N N . TYR A 1 101 ? -5.189 12.009 19.417 1.00 78.12 101 TYR A N 1
ATOM 784 C CA . TYR A 1 101 ? -5.303 13.117 18.467 1.00 78.12 101 TYR A CA 1
ATOM 785 C C . TYR A 1 101 ? -4.004 13.917 18.409 1.00 78.12 101 TYR A C 1
ATOM 787 O O . TYR A 1 101 ? -3.403 14.199 19.449 1.00 78.12 101 TYR A O 1
ATOM 795 N N . ALA A 1 102 ? -3.615 14.376 17.218 1.00 65.62 102 ALA A N 1
ATOM 796 C CA . ALA A 1 102 ? -2.679 15.491 17.126 1.00 65.62 102 ALA A CA 1
ATOM 797 C C . ALA A 1 102 ? -3.135 16.585 16.162 1.00 65.62 102 ALA A C 1
ATOM 799 O O . ALA A 1 102 ? -3.700 16.340 15.091 1.00 65.62 102 ALA A O 1
ATOM 800 N N . GLU A 1 103 ? -2.794 17.812 16.544 1.00 54.34 103 GLU A N 1
ATOM 801 C CA . GLU A 1 103 ? -2.901 19.022 15.737 1.00 54.34 103 GLU A CA 1
ATOM 802 C C . GLU A 1 103 ? -1.726 19.087 14.734 1.00 54.34 103 GLU A C 1
ATOM 804 O O . GLU A 1 103 ? -0.841 19.931 14.836 1.00 54.34 103 GLU A O 1
ATOM 809 N N . GLY A 1 104 ? -1.659 18.138 13.791 1.00 54.06 104 GLY A N 1
ATOM 810 C CA . GLY A 1 104 ? -0.638 18.096 12.729 1.00 54.06 104 GLY A CA 1
ATOM 811 C C . GLY A 1 104 ? -0.198 16.684 12.319 1.00 54.06 104 GLY A C 1
ATOM 812 O O . GLY A 1 104 ? -0.584 15.698 12.949 1.00 54.06 104 GLY A O 1
ATOM 813 N N . GLU A 1 105 ? 0.622 16.583 11.263 1.00 49.34 105 GLU A N 1
ATOM 814 C CA . GLU A 1 105 ? 1.329 15.336 10.925 1.00 49.34 105 GLU A CA 1
ATOM 815 C C . GLU A 1 105 ? 2.277 14.960 12.068 1.00 49.34 105 GLU A C 1
ATOM 817 O O . GLU A 1 105 ? 3.058 15.783 12.550 1.00 49.34 105 GLU A O 1
ATOM 822 N N . SER A 1 106 ? 2.197 13.717 12.533 1.00 47.91 106 SER A N 1
ATOM 823 C CA . SER A 1 106 ? 2.964 13.261 13.689 1.00 47.91 106 SER A CA 1
ATOM 824 C C . SER A 1 106 ? 4.323 12.692 13.364 1.00 47.91 106 SER A C 1
ATOM 826 O O . SER A 1 106 ? 4.561 12.096 12.317 1.00 47.91 106 SER A O 1
ATOM 828 N N . THR A 1 107 ? 5.197 12.857 14.350 1.00 45.59 107 THR A N 1
ATOM 829 C CA . THR A 1 107 ? 6.546 12.308 14.440 1.00 45.59 107 THR A CA 1
ATOM 830 C C . THR A 1 107 ? 6.581 10.874 14.984 1.00 45.59 107 THR A C 1
ATOM 832 O O . THR A 1 107 ? 7.665 10.303 15.077 1.00 45.59 107 THR A O 1
ATOM 835 N N . LYS A 1 108 ? 5.437 10.268 15.349 1.00 47.50 108 LYS A N 1
ATOM 836 C CA . LYS A 1 108 ? 5.346 8.844 15.706 1.00 47.50 108 LYS A CA 1
ATOM 837 C C . LYS A 1 108 ? 5.165 8.011 14.434 1.00 47.50 108 LYS A C 1
ATOM 839 O O . LYS A 1 108 ? 4.178 8.126 13.710 1.00 47.50 108 LYS A O 1
ATOM 844 N N . GLU A 1 109 ? 6.176 7.204 14.151 1.00 48.09 109 GLU A N 1
ATOM 845 C CA . GLU A 1 109 ? 6.346 6.424 12.929 1.00 48.09 109 GLU A CA 1
ATOM 846 C C . GLU A 1 109 ? 5.310 5.290 12.829 1.00 48.09 109 GLU A C 1
ATOM 848 O O . GLU A 1 109 ? 5.510 4.190 13.338 1.00 48.09 109 GLU A O 1
ATOM 853 N N . HIS A 1 110 ? 4.193 5.525 12.137 1.00 54.97 110 HIS A N 1
ATOM 854 C CA . HIS A 1 110 ? 3.404 4.424 11.583 1.00 54.97 110 HIS A CA 1
ATOM 855 C C . HIS A 1 1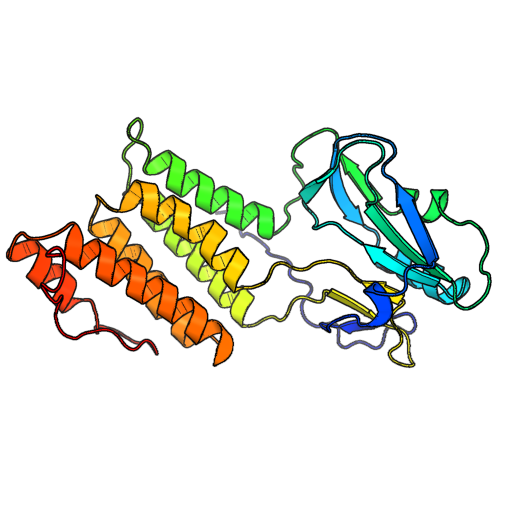10 ? 4.131 3.877 10.352 1.00 54.97 110 HIS A C 1
ATOM 857 O O . HIS A 1 110 ? 4.601 4.640 9.512 1.00 54.97 110 HIS A O 1
ATOM 863 N N . TYR A 1 111 ? 4.196 2.557 10.184 1.00 51.66 111 TYR A N 1
ATOM 864 C CA . TYR A 1 111 ? 4.821 1.943 9.003 1.00 51.66 111 TYR A CA 1
ATOM 865 C C . TYR A 1 111 ? 4.170 2.415 7.682 1.00 51.66 111 TYR A C 1
ATOM 867 O O . TYR A 1 111 ? 4.849 2.558 6.665 1.00 51.66 111 TYR A O 1
ATOM 875 N N . VAL A 1 112 ? 2.866 2.737 7.712 1.00 53.66 112 VAL A N 1
ATOM 876 C CA . VAL A 1 112 ? 2.136 3.372 6.600 1.00 53.66 112 VAL A CA 1
ATOM 877 C C . VAL A 1 112 ? 2.709 4.758 6.282 1.00 53.66 112 VAL A C 1
ATOM 879 O O . VAL A 1 112 ? 2.842 5.101 5.107 1.00 53.66 112 VAL A O 1
ATOM 882 N N . ASN A 1 113 ? 3.147 5.514 7.296 1.00 61.56 113 ASN A N 1
ATOM 883 C CA . ASN A 1 113 ? 3.838 6.793 7.110 1.00 61.56 113 ASN A CA 1
ATOM 884 C C . ASN A 1 113 ? 5.194 6.575 6.428 1.00 61.56 113 ASN A C 1
ATOM 886 O O . ASN A 1 113 ? 5.542 7.345 5.541 1.00 61.56 113 ASN A O 1
ATOM 890 N N . GLY A 1 114 ? 5.915 5.494 6.747 1.00 79.44 114 GLY A N 1
ATOM 891 C CA . GLY A 1 114 ? 7.174 5.144 6.078 1.00 79.44 114 GLY A CA 1
ATOM 892 C C . GLY A 1 114 ? 7.001 4.863 4.580 1.00 79.44 114 GLY A C 1
ATOM 893 O O . GLY A 1 114 ? 7.740 5.397 3.752 1.00 79.44 114 GLY A O 1
ATOM 894 N N . PHE A 1 115 ? 5.978 4.088 4.204 1.00 89.56 115 PHE A N 1
ATOM 895 C CA . PHE A 1 115 ? 5.655 3.852 2.794 1.00 89.56 115 PHE A CA 1
ATOM 896 C C . PHE A 1 115 ? 5.284 5.140 2.056 1.00 89.56 115 PHE A C 1
ATOM 898 O O . PHE A 1 115 ? 5.804 5.403 0.969 1.00 89.56 115 PHE A O 1
ATOM 905 N N . THR A 1 116 ? 4.400 5.946 2.648 1.00 88.75 116 THR A N 1
ATOM 906 C CA . THR A 1 116 ? 3.957 7.215 2.062 1.00 88.75 116 THR A CA 1
ATOM 907 C C . THR A 1 116 ? 5.129 8.180 1.899 1.00 88.75 116 THR A C 1
ATOM 909 O O . THR A 1 116 ? 5.303 8.734 0.819 1.00 88.75 116 THR A O 1
ATOM 912 N N . GLN A 1 117 ? 6.004 8.305 2.900 1.00 91.75 117 GLN A N 1
ATOM 913 C CA . GLN A 1 117 ? 7.203 9.142 2.827 1.00 91.75 117 GLN A CA 1
ATOM 914 C C . GLN A 1 117 ? 8.162 8.689 1.720 1.00 91.75 117 GLN A C 1
ATOM 916 O O . GLN A 1 117 ? 8.639 9.518 0.946 1.00 91.75 117 GLN A O 1
ATOM 921 N N . LEU A 1 118 ? 8.425 7.383 1.589 1.00 96.19 118 LEU A N 1
ATOM 922 C CA . LEU A 1 118 ? 9.267 6.858 0.508 1.00 96.19 118 LEU A CA 1
ATOM 923 C C . LEU A 1 118 ? 8.659 7.129 -0.871 1.00 96.19 118 LEU A C 1
ATOM 925 O O . LEU A 1 118 ? 9.381 7.512 -1.794 1.00 96.19 118 LEU A O 1
ATOM 929 N N . MET A 1 119 ? 7.343 6.954 -1.010 1.00 96.62 119 MET A N 1
ATOM 930 C CA . MET A 1 119 ? 6.623 7.273 -2.241 1.00 96.62 119 MET A CA 1
ATOM 931 C C . MET A 1 119 ? 6.728 8.767 -2.561 1.00 96.62 119 MET A C 1
ATOM 933 O O . MET A 1 119 ? 7.063 9.126 -3.688 1.00 96.62 119 MET A O 1
ATOM 937 N N . GLU A 1 120 ? 6.534 9.643 -1.577 1.00 95.62 120 GLU A N 1
ATOM 938 C CA . GLU A 1 120 ? 6.654 11.086 -1.768 1.00 95.62 120 GLU A CA 1
ATOM 939 C C . GLU A 1 120 ? 8.066 11.522 -2.148 1.00 95.62 120 GLU A C 1
ATOM 941 O O . GLU A 1 120 ? 8.220 12.395 -3.000 1.00 95.62 120 GLU A O 1
ATOM 946 N N . ILE A 1 121 ? 9.103 10.936 -1.539 1.00 97.12 121 ILE A N 1
ATOM 947 C CA . ILE A 1 121 ? 10.497 11.212 -1.908 1.00 97.12 121 ILE A CA 1
ATOM 948 C C . ILE A 1 121 ? 10.739 10.776 -3.356 1.00 97.12 121 ILE A C 1
ATOM 950 O O . ILE A 1 121 ? 11.301 11.549 -4.135 1.00 97.12 121 ILE A O 1
ATOM 954 N N . ALA A 1 122 ? 10.258 9.589 -3.748 1.00 98.00 122 ALA A N 1
ATOM 955 C CA . ALA A 1 122 ? 10.354 9.117 -5.125 1.00 98.00 122 ALA A CA 1
ATOM 956 C C . ALA A 1 122 ? 9.667 10.093 -6.093 1.00 98.00 122 ALA A C 1
ATOM 958 O O . ALA A 1 122 ? 10.290 10.554 -7.047 1.00 98.00 122 ALA A O 1
ATOM 959 N N . VAL A 1 123 ? 8.423 10.485 -5.814 1.00 97.56 123 VAL A N 1
ATOM 960 C CA . VAL A 1 123 ? 7.662 11.437 -6.638 1.00 97.56 123 VAL A CA 1
ATOM 961 C C . VAL A 1 123 ? 8.352 12.801 -6.717 1.00 97.56 123 VAL A C 1
ATOM 963 O O . VAL A 1 123 ? 8.512 13.338 -7.811 1.00 97.56 123 VAL A O 1
ATOM 966 N N . LYS A 1 124 ? 8.821 13.354 -5.590 1.00 96.94 124 LYS A N 1
ATOM 967 C CA . LYS A 1 124 ? 9.550 14.635 -5.552 1.00 96.94 124 LYS A CA 1
ATOM 968 C C . LYS A 1 124 ? 10.826 14.563 -6.393 1.00 96.94 124 LYS A C 1
ATOM 970 O O . LYS A 1 124 ? 11.096 15.493 -7.152 1.00 96.94 124 LYS A O 1
ATOM 975 N N . SER A 1 125 ? 11.563 13.451 -6.324 1.00 97.50 125 SER A N 1
ATOM 976 C CA . SER A 1 125 ? 12.768 13.245 -7.136 1.00 97.50 125 SER A CA 1
ATOM 977 C C . SER A 1 125 ? 12.468 13.130 -8.635 1.00 97.50 125 SER A C 1
ATOM 979 O O . SER A 1 125 ? 13.225 13.660 -9.437 1.00 97.50 125 SER A O 1
ATOM 981 N N . LEU A 1 126 ? 11.329 12.544 -9.021 1.00 97.19 126 LEU A N 1
ATOM 982 C CA . LEU A 1 126 ? 10.887 12.445 -10.420 1.00 97.19 126 LEU A CA 1
ATOM 983 C C . LEU A 1 126 ? 10.201 13.713 -10.942 1.00 97.19 126 LEU A C 1
ATOM 985 O O . LEU A 1 126 ? 9.892 13.806 -12.128 1.00 97.19 126 LEU A O 1
ATOM 989 N N . SER A 1 127 ? 9.932 14.694 -10.080 1.00 91.12 127 SER A N 1
ATOM 990 C CA . SER A 1 127 ? 9.283 15.929 -10.505 1.00 91.12 127 SER A CA 1
ATOM 991 C C . SER A 1 127 ? 10.161 16.705 -11.504 1.00 91.12 127 SER A C 1
ATOM 993 O O . SER A 1 127 ? 11.391 16.676 -11.385 1.00 91.12 127 SER A O 1
ATOM 995 N N . PRO A 1 128 ? 9.566 17.471 -12.443 1.00 87.19 128 PRO A N 1
ATOM 996 C CA . PRO A 1 128 ? 10.317 18.211 -13.464 1.00 87.19 128 PRO A CA 1
ATOM 997 C C . PRO A 1 128 ? 11.375 19.178 -12.914 1.00 87.19 128 PRO A C 1
ATOM 999 O O . PRO A 1 128 ? 12.311 19.531 -13.625 1.00 87.19 128 PRO A O 1
ATOM 1002 N N . GLY A 1 129 ? 11.222 19.627 -11.663 1.00 87.31 129 GLY A N 1
ATOM 1003 C CA . GLY A 1 129 ? 12.164 20.540 -11.015 1.00 87.31 129 GLY A CA 1
ATOM 1004 C C . GLY A 1 129 ? 13.440 19.874 -10.493 1.00 87.31 129 GLY A C 1
ATOM 1005 O O . GLY A 1 129 ? 14.448 20.562 -10.360 1.00 87.31 129 GLY A O 1
ATOM 1006 N N . ILE A 1 130 ? 13.410 18.568 -10.197 1.00 91.25 130 ILE A N 1
ATOM 1007 C CA . ILE A 1 130 ? 14.557 17.821 -9.652 1.00 91.25 130 ILE A CA 1
ATOM 1008 C C . ILE A 1 130 ? 15.110 16.845 -10.693 1.00 91.25 130 ILE A C 1
ATOM 1010 O O . ILE A 1 130 ? 16.300 16.894 -10.990 1.00 91.25 130 ILE A O 1
ATOM 1014 N N . ASN A 1 131 ? 14.243 16.003 -11.268 1.00 91.44 131 ASN A N 1
ATOM 1015 C CA . ASN A 1 131 ? 14.583 14.997 -12.277 1.00 91.44 131 ASN A CA 1
ATOM 1016 C C . ASN A 1 131 ? 15.766 14.081 -11.879 1.00 91.44 131 ASN A C 1
ATOM 1018 O O . ASN A 1 131 ? 16.722 13.900 -12.633 1.00 91.44 131 ASN A O 1
ATOM 1022 N N . ASP A 1 132 ? 15.700 13.508 -10.674 1.00 96.94 132 ASP A N 1
ATOM 1023 C CA . ASP A 1 132 ? 16.654 12.537 -10.131 1.00 96.94 132 ASP A CA 1
ATOM 1024 C C . ASP A 1 132 ? 16.038 11.122 -10.051 1.00 96.94 132 ASP A C 1
ATOM 1026 O O . ASP A 1 132 ? 15.572 10.680 -8.992 1.00 96.94 132 ASP A O 1
ATOM 1030 N N . PRO A 1 133 ? 16.069 10.352 -11.152 1.00 96.25 133 PRO A N 1
ATOM 1031 C CA . PRO A 1 133 ? 15.597 8.970 -11.156 1.00 96.25 133 PRO A CA 1
ATOM 1032 C C . PRO A 1 133 ? 16.466 8.035 -10.299 1.00 96.25 133 PRO A C 1
ATOM 1034 O O . PRO A 1 133 ? 16.038 6.931 -9.958 1.00 96.25 133 PRO A O 1
ATOM 1037 N N . GLY A 1 134 ? 17.691 8.435 -9.933 1.00 97.25 134 GLY A N 1
ATOM 1038 C CA . GLY A 1 134 ? 18.559 7.655 -9.052 1.00 97.25 134 GLY A CA 1
ATOM 1039 C C . GLY A 1 134 ? 17.956 7.492 -7.663 1.00 97.25 134 GLY A C 1
ATOM 1040 O O . GLY A 1 134 ? 17.818 6.362 -7.185 1.00 97.25 134 GLY A O 1
ATOM 1041 N N . THR A 1 135 ? 17.533 8.606 -7.066 1.00 97.69 135 THR A N 1
ATOM 1042 C CA . THR A 1 135 ? 16.843 8.619 -5.770 1.00 97.69 135 THR A CA 1
ATOM 1043 C C . THR A 1 135 ? 15.519 7.858 -5.833 1.00 97.69 135 THR A C 1
ATOM 1045 O O . THR A 1 135 ? 15.261 7.012 -4.975 1.00 97.69 135 THR A O 1
ATOM 1048 N N . ALA A 1 136 ? 14.727 8.047 -6.893 1.00 98.12 136 ALA A N 1
ATOM 1049 C CA . ALA A 1 136 ? 13.469 7.323 -7.066 1.00 98.12 136 ALA A CA 1
ATOM 1050 C C . ALA A 1 136 ? 13.653 5.797 -7.060 1.00 98.12 136 ALA A C 1
ATOM 1052 O O . ALA A 1 136 ? 12.903 5.084 -6.393 1.00 98.12 136 ALA A O 1
ATOM 1053 N N . ARG A 1 137 ? 14.680 5.275 -7.749 1.00 98.25 137 ARG A N 1
ATOM 1054 C CA . ARG A 1 137 ? 14.984 3.831 -7.742 1.00 98.25 137 ARG A CA 1
ATOM 1055 C C . ARG A 1 137 ? 15.352 3.319 -6.353 1.00 98.25 137 ARG A C 1
ATOM 1057 O O . ARG A 1 137 ? 14.943 2.217 -5.994 1.00 98.25 137 ARG A O 1
ATOM 1064 N N . LEU A 1 138 ? 16.093 4.101 -5.565 1.00 98.00 138 LEU A N 1
ATOM 1065 C CA . LEU A 1 138 ? 16.403 3.735 -4.181 1.00 98.00 138 LEU A CA 1
ATOM 1066 C C . LEU A 1 138 ? 15.125 3.638 -3.343 1.00 98.00 138 LEU A C 1
ATOM 1068 O O . LEU A 1 138 ? 14.936 2.635 -2.657 1.00 98.00 138 LEU A O 1
ATOM 1072 N N . CYS A 1 139 ? 14.213 4.603 -3.465 1.00 98.25 139 CYS A N 1
ATOM 1073 C CA . CYS A 1 139 ? 12.911 4.547 -2.802 1.00 98.25 139 CYS A CA 1
ATOM 1074 C C . CYS A 1 139 ? 12.082 3.333 -3.248 1.00 98.25 139 CYS A C 1
ATOM 1076 O O . CYS A 1 139 ? 11.526 2.642 -2.399 1.00 98.25 139 CYS A O 1
ATOM 1078 N N . ILE A 1 140 ? 12.056 3.008 -4.548 1.00 98.50 140 ILE A N 1
ATOM 1079 C CA . ILE A 1 140 ? 11.381 1.803 -5.064 1.00 98.50 140 ILE A CA 1
ATOM 1080 C C . ILE A 1 140 ? 11.961 0.536 -4.421 1.00 98.50 140 ILE A C 1
ATOM 1082 O O . ILE A 1 140 ? 11.196 -0.348 -4.037 1.00 98.50 140 ILE A O 1
ATOM 1086 N N . 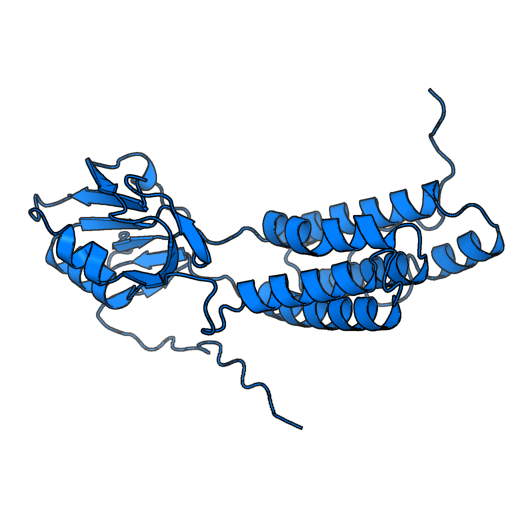HIS A 1 141 ? 13.285 0.433 -4.261 1.00 97.94 141 HIS A N 1
ATOM 1087 C CA . HIS A 1 141 ? 13.898 -0.713 -3.582 1.00 97.94 141 HIS A CA 1
ATOM 1088 C C . HIS A 1 141 ? 13.438 -0.833 -2.124 1.00 97.94 141 HIS A C 1
ATOM 1090 O O . HIS A 1 141 ? 13.050 -1.921 -1.710 1.00 97.94 141 HIS A O 1
ATOM 1096 N N . GLN A 1 142 ? 13.424 0.275 -1.376 1.00 97.38 142 GLN A N 1
ATOM 1097 C CA . GLN A 1 142 ? 12.985 0.284 0.025 1.00 97.38 142 GLN A CA 1
ATOM 1098 C C . GLN A 1 142 ? 11.496 -0.071 0.160 1.00 97.38 142 GLN A C 1
ATOM 1100 O O . GLN A 1 142 ? 11.129 -0.912 0.977 1.00 97.38 142 GLN A O 1
ATOM 1105 N N . ILE A 1 143 ? 10.638 0.486 -0.703 1.00 97.62 143 ILE A N 1
ATOM 1106 C CA . ILE A 1 143 ? 9.213 0.124 -0.765 1.00 97.62 143 ILE A CA 1
ATOM 1107 C C . ILE A 1 143 ? 9.053 -1.371 -1.068 1.00 97.62 143 ILE A C 1
ATOM 1109 O O . ILE A 1 143 ? 8.237 -2.042 -0.443 1.00 97.62 143 ILE A O 1
ATOM 1113 N N . THR A 1 144 ? 9.843 -1.911 -2.002 1.00 97.81 144 THR A N 1
ATOM 1114 C CA . THR A 1 144 ? 9.803 -3.337 -2.367 1.00 97.81 144 THR A CA 1
ATOM 1115 C C . THR A 1 144 ? 10.164 -4.230 -1.182 1.00 97.81 144 THR A C 1
ATOM 1117 O O . THR A 1 144 ? 9.495 -5.233 -0.950 1.00 97.81 144 THR A O 1
ATOM 1120 N N . GLU A 1 145 ? 11.206 -3.878 -0.431 1.00 95.81 145 GLU A N 1
ATOM 1121 C CA . GLU A 1 145 ? 11.644 -4.629 0.747 1.00 95.81 145 GLU A CA 1
ATOM 1122 C C . GLU A 1 145 ? 10.570 -4.644 1.842 1.00 95.81 145 GLU A C 1
ATOM 1124 O O . GLU A 1 145 ? 10.183 -5.713 2.317 1.00 95.81 145 GLU A O 1
ATOM 1129 N N . LEU A 1 146 ? 10.017 -3.477 2.176 1.00 94.06 146 LEU A N 1
ATOM 1130 C CA . LEU A 1 146 ? 8.955 -3.354 3.173 1.00 94.06 146 LEU A CA 1
ATOM 1131 C C . LEU A 1 146 ? 7.667 -4.078 2.740 1.00 94.06 146 LEU A C 1
ATOM 1133 O O . LEU A 1 146 ? 7.022 -4.737 3.554 1.00 94.06 146 LEU A O 1
ATOM 1137 N N . LEU A 1 147 ? 7.298 -4.020 1.454 1.00 95.25 147 LEU A N 1
ATOM 1138 C CA . LEU A 1 147 ? 6.146 -4.764 0.933 1.00 95.25 147 LEU A CA 1
ATOM 1139 C C . LEU A 1 147 ? 6.379 -6.279 0.940 1.00 95.25 147 LEU A C 1
ATOM 1141 O O . LEU A 1 147 ? 5.448 -7.031 1.217 1.00 95.25 147 LEU A O 1
ATOM 1145 N N . ALA A 1 148 ? 7.604 -6.746 0.684 1.00 94.75 148 ALA A N 1
ATOM 1146 C CA . ALA A 1 148 ? 7.930 -8.167 0.784 1.00 94.75 148 ALA A CA 1
ATOM 1147 C C . ALA A 1 148 ? 7.744 -8.683 2.220 1.00 94.75 148 ALA A C 1
ATOM 1149 O O . ALA A 1 148 ? 7.192 -9.767 2.404 1.00 94.75 148 ALA A O 1
ATOM 1150 N N . GLN A 1 149 ? 8.123 -7.889 3.228 1.00 92.25 149 GLN A N 1
ATOM 1151 C CA . GLN A 1 149 ? 7.847 -8.195 4.637 1.00 92.25 149 GLN A CA 1
ATOM 1152 C C . GLN A 1 149 ? 6.340 -8.171 4.930 1.00 92.25 149 GLN A C 1
ATOM 1154 O O . GLN A 1 149 ? 5.807 -9.110 5.520 1.00 92.25 149 GLN A O 1
ATOM 1159 N N . ARG A 1 150 ? 5.625 -7.148 4.443 1.00 89.56 150 ARG A N 1
ATOM 1160 C CA . ARG A 1 150 ? 4.167 -7.021 4.596 1.00 89.56 150 ARG A CA 1
ATOM 1161 C C . ARG A 1 150 ? 3.390 -8.182 3.966 1.00 89.56 150 ARG A C 1
ATOM 1163 O O . ARG A 1 150 ? 2.331 -8.522 4.480 1.00 89.56 150 ARG A O 1
ATOM 1170 N N . LEU A 1 151 ? 3.897 -8.807 2.902 1.00 92.00 151 LEU A N 1
ATOM 1171 C CA . LEU A 1 151 ? 3.298 -10.001 2.284 1.00 92.00 151 LEU A CA 1
ATOM 1172 C C . LEU A 1 151 ? 3.451 -11.273 3.135 1.00 92.00 151 LEU A C 1
ATOM 1174 O O . LEU A 1 151 ? 2.727 -12.239 2.916 1.00 92.00 151 LEU A O 1
ATOM 1178 N N . GLN A 1 152 ? 4.370 -11.290 4.105 1.00 88.06 152 GLN A N 1
ATOM 1179 C CA . GLN A 1 152 ? 4.533 -12.407 5.046 1.00 88.06 152 GLN A CA 1
ATOM 1180 C C . GLN A 1 152 ? 3.671 -12.257 6.307 1.00 88.06 152 GLN A C 1
ATOM 1182 O O . GLN A 1 152 ? 3.636 -13.162 7.140 1.00 88.06 152 GLN A O 1
ATOM 1187 N N . ILE A 1 153 ? 2.984 -11.122 6.466 1.00 85.88 153 ILE A N 1
ATOM 1188 C CA . ILE A 1 153 ? 2.221 -10.781 7.665 1.00 85.88 153 ILE A CA 1
ATOM 1189 C C . ILE A 1 153 ? 0.785 -10.454 7.262 1.00 85.88 153 ILE A C 1
ATOM 1191 O O . ILE A 1 153 ? 0.535 -9.708 6.319 1.00 85.88 153 ILE A O 1
ATOM 1195 N N . THR A 1 154 ? -0.182 -10.977 8.009 1.00 82.94 154 THR A N 1
ATOM 1196 C CA . THR A 1 154 ? -1.574 -10.521 7.930 1.00 82.94 154 THR A CA 1
ATOM 1197 C C . THR A 1 154 ? -1.820 -9.552 9.087 1.00 82.94 154 THR A C 1
ATOM 1199 O O . THR A 1 154 ? -1.848 -10.005 10.234 1.00 82.94 154 THR A O 1
ATOM 1202 N N . PRO A 1 155 ? -1.963 -8.235 8.845 1.00 83.75 155 PRO A N 1
ATOM 1203 C CA . PRO A 1 155 ? -2.189 -7.289 9.927 1.00 83.75 155 PRO A CA 1
ATOM 1204 C C . PRO A 1 155 ? -3.517 -7.583 10.603 1.00 83.75 155 PRO A C 1
ATOM 1206 O O . PRO A 1 155 ? -4.504 -7.922 9.949 1.00 83.75 155 PRO A O 1
ATOM 1209 N N . CYS A 1 156 ? -3.546 -7.469 11.921 1.00 88.50 156 CYS A N 1
ATOM 1210 C CA . CYS A 1 156 ? -4.790 -7.619 12.653 1.00 88.50 156 CYS A CA 1
ATOM 1211 C C . CYS A 1 156 ? -5.689 -6.411 12.388 1.00 88.50 156 CYS A C 1
ATOM 1213 O O . CYS A 1 156 ? -5.205 -5.292 12.244 1.00 88.50 156 CYS A O 1
ATOM 1215 N N . ASN A 1 157 ? -6.995 -6.648 12.352 1.00 91.31 157 ASN A N 1
ATOM 1216 C CA . ASN A 1 157 ? -8.012 -5.606 12.201 1.00 91.31 157 ASN A CA 1
ATOM 1217 C C . ASN A 1 157 ? -9.090 -5.687 13.296 1.00 91.31 157 ASN A C 1
ATOM 1219 O O . ASN A 1 157 ? -10.110 -4.996 13.228 1.00 91.31 157 ASN A O 1
ATOM 1223 N N . MET A 1 158 ? -8.901 -6.587 14.267 1.00 93.75 158 MET A N 1
ATOM 1224 C CA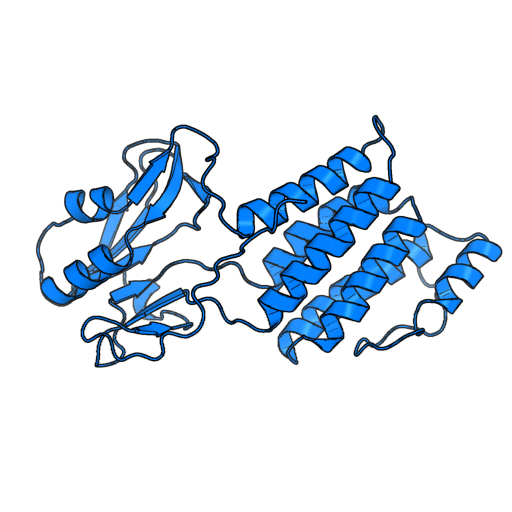 . MET A 1 158 ? -9.878 -6.889 15.299 1.00 93.75 158 MET A CA 1
ATOM 1225 C C . MET A 1 158 ? -9.226 -7.476 16.557 1.00 93.75 158 MET A C 1
ATOM 1227 O O . MET A 1 158 ? -8.288 -8.270 16.471 1.00 93.75 158 MET A O 1
ATOM 1231 N N . ILE A 1 159 ? -9.781 -7.137 17.720 1.00 94.75 159 ILE A N 1
ATOM 1232 C CA . ILE A 1 159 ? -9.583 -7.841 18.990 1.00 94.75 159 ILE A CA 1
ATOM 1233 C C . ILE A 1 159 ? -10.875 -8.586 19.320 1.00 94.75 159 ILE A C 1
ATOM 1235 O O . ILE A 1 159 ? -11.958 -7.996 19.289 1.00 94.75 159 ILE A O 1
ATOM 1239 N N . VAL A 1 160 ? -10.753 -9.869 19.656 1.00 94.38 160 VAL A N 1
ATOM 1240 C CA . VAL A 1 160 ? -11.870 -10.722 20.085 1.00 94.38 160 VAL A CA 1
ATOM 1241 C C . VAL A 1 160 ? -11.688 -11.236 21.507 1.00 94.38 160 VAL A C 1
ATOM 1243 O O . VAL A 1 160 ? -10.561 -11.323 22.003 1.00 94.38 160 VAL A O 1
ATOM 1246 N N . ASP A 1 161 ? -12.792 -11.601 22.152 1.00 92.56 161 ASP A N 1
ATOM 1247 C CA . ASP A 1 161 ? -12.783 -12.249 23.463 1.00 92.56 161 ASP A CA 1
ATOM 1248 C C . ASP A 1 161 ? -12.479 -13.763 23.388 1.00 92.56 161 ASP A C 1
ATOM 1250 O O . ASP A 1 161 ? -12.109 -14.309 22.342 1.00 92.56 161 ASP A O 1
ATOM 1254 N N . SER A 1 162 ? -12.617 -14.463 24.522 1.00 90.88 162 SER A N 1
ATOM 1255 C CA . SER A 1 162 ? -12.408 -15.915 24.612 1.00 90.88 162 SER A CA 1
ATOM 1256 C C . SER A 1 162 ? -13.426 -16.751 23.828 1.00 90.88 162 SER A C 1
ATOM 1258 O O . SER A 1 162 ? -13.152 -17.917 23.548 1.00 90.88 162 SER A O 1
ATOM 1260 N N . GLU A 1 163 ? -14.582 -16.181 23.485 1.00 89.81 163 GLU A N 1
ATOM 1261 C CA . GLU A 1 163 ? -15.648 -16.825 22.708 1.00 89.81 163 GLU A CA 1
ATOM 1262 C C . GLU A 1 163 ? -15.556 -16.481 21.205 1.00 89.81 163 GLU A C 1
ATOM 1264 O O . GLU A 1 163 ? -16.310 -17.020 20.399 1.00 89.81 163 GLU A O 1
ATOM 1269 N N . ASN A 1 164 ? -14.546 -15.697 20.799 1.00 89.50 164 ASN A N 1
ATOM 1270 C CA . ASN A 1 164 ? -14.347 -15.132 19.457 1.00 89.50 164 ASN A CA 1
ATOM 1271 C C . ASN A 1 164 ? -15.377 -14.070 19.044 1.00 89.50 164 ASN A C 1
ATOM 1273 O O . ASN A 1 164 ? -15.534 -13.815 17.843 1.00 89.50 164 ASN A O 1
ATOM 1277 N N . GLU A 1 165 ? -16.027 -13.431 20.012 1.00 91.00 165 GLU A N 1
ATOM 1278 C CA . GLU A 1 165 ? -16.899 -12.286 19.773 1.00 91.00 165 GLU A CA 1
ATOM 1279 C C . GLU A 1 165 ? -16.067 -11.004 19.628 1.00 91.00 165 GLU A C 1
ATOM 1281 O O . GLU A 1 165 ? -15.021 -10.841 20.263 1.00 91.00 165 GLU A O 1
ATOM 1286 N N . CYS A 1 166 ? -16.512 -10.090 18.760 1.00 93.19 166 CYS A N 1
ATOM 1287 C CA . CYS A 1 166 ? -15.799 -8.844 18.484 1.00 93.19 166 CYS A CA 1
ATOM 1288 C C . CYS A 1 166 ? -15.835 -7.915 19.703 1.00 93.19 166 CYS A C 1
ATOM 1290 O O . CYS A 1 166 ? -16.908 -7.583 20.197 1.00 93.19 166 CYS A O 1
ATOM 1292 N N . LEU A 1 167 ? -14.664 -7.451 20.147 1.00 94.50 167 LEU A N 1
ATOM 1293 C CA . LEU A 1 167 ? -14.548 -6.397 21.156 1.00 94.50 167 LEU A CA 1
ATOM 1294 C C . LEU A 1 167 ? -14.264 -5.050 20.494 1.00 94.50 167 LEU A C 1
ATOM 1296 O O . LEU A 1 167 ? -14.991 -4.077 20.690 1.00 94.50 167 LEU A O 1
ATOM 1300 N N . VAL A 1 168 ? -13.214 -5.009 19.671 1.00 95.38 168 VAL A N 1
ATOM 1301 C CA . VAL A 1 168 ? -12.789 -3.812 18.937 1.00 95.38 168 VAL A CA 1
ATOM 1302 C C . VAL A 1 168 ? -12.450 -4.204 17.507 1.00 95.38 168 VAL A C 1
ATOM 1304 O O . VAL A 1 168 ? -11.762 -5.199 17.301 1.00 95.38 168 VAL A O 1
ATOM 1307 N N . SER A 1 169 ? -12.877 -3.424 16.517 1.00 94.88 169 SER A N 1
ATOM 1308 C CA . SER A 1 169 ? -12.448 -3.583 15.121 1.00 94.88 169 SER A CA 1
ATOM 1309 C C . SER A 1 169 ? -12.035 -2.247 14.519 1.00 94.88 169 SER A C 1
ATOM 1311 O O . SER A 1 169 ? -12.598 -1.221 14.886 1.00 94.88 169 SER A O 1
ATOM 1313 N N . TRP A 1 170 ? -11.109 -2.260 13.566 1.00 92.25 170 TRP A N 1
ATOM 1314 C CA . TRP A 1 170 ? -10.654 -1.070 12.842 1.00 92.25 170 TRP A CA 1
ATOM 1315 C C . TRP A 1 170 ? -10.508 -1.354 11.349 1.00 92.25 170 TRP A C 1
ATOM 1317 O O . TRP A 1 170 ? -10.668 -2.496 10.897 1.00 92.25 170 TRP A O 1
ATOM 1327 N N . HIS A 1 171 ? -10.312 -0.307 10.551 1.00 85.94 171 HIS A N 1
ATOM 1328 C CA . HIS A 1 171 ? -9.997 -0.476 9.140 1.00 85.94 171 HIS A CA 1
ATOM 1329 C C . HIS A 1 171 ? -8.500 -0.729 8.963 1.00 85.94 171 HIS A C 1
ATOM 1331 O O . HIS A 1 171 ? -7.671 -0.068 9.581 1.00 85.94 171 HIS A O 1
ATOM 1337 N N . GLU A 1 172 ? -8.178 -1.702 8.120 1.00 84.88 172 GLU A N 1
ATOM 1338 C CA . GLU A 1 172 ? -6.821 -2.001 7.687 1.00 84.88 172 GLU A CA 1
ATOM 1339 C C . GLU A 1 172 ? -6.814 -1.906 6.162 1.00 84.88 172 GLU A C 1
ATOM 1341 O O . GLU A 1 172 ? -7.696 -2.478 5.511 1.00 84.88 172 GLU A O 1
ATOM 1346 N N . GLU A 1 173 ? -5.849 -1.174 5.603 1.00 84.25 173 GLU A N 1
ATOM 1347 C CA . GLU A 1 173 ? -5.770 -0.951 4.160 1.00 84.25 173 GLU A CA 1
ATOM 1348 C C . GLU A 1 173 ? -5.503 -2.276 3.424 1.00 84.25 173 GLU A C 1
ATOM 1350 O O . GLU A 1 173 ? -4.586 -3.039 3.754 1.00 84.25 173 GLU A O 1
ATOM 1355 N N . GLY A 1 174 ? -6.321 -2.544 2.402 1.00 87.56 174 GLY A N 1
ATOM 1356 C CA . GLY A 1 174 ? -6.150 -3.689 1.511 1.00 87.56 174 GLY A CA 1
ATOM 1357 C C . GLY A 1 174 ? -4.846 -3.605 0.717 1.00 87.56 174 GLY A C 1
ATOM 1358 O O . GLY A 1 174 ? -4.350 -2.521 0.403 1.00 87.56 174 GLY A O 1
ATOM 1359 N N . PHE A 1 175 ? -4.276 -4.761 0.374 1.00 91.19 175 PHE A N 1
ATOM 1360 C CA . PHE A 1 175 ? -3.014 -4.813 -0.366 1.00 91.19 175 PHE A CA 1
ATOM 1361 C C . PHE A 1 175 ? -3.125 -4.191 -1.770 1.00 91.19 175 PHE A C 1
ATOM 1363 O O . PHE A 1 175 ? -2.190 -3.542 -2.233 1.00 91.19 175 PHE A O 1
ATOM 1370 N N . ASP A 1 176 ? -4.278 -4.327 -2.420 1.00 93.38 176 ASP A N 1
ATOM 1371 C CA . ASP A 1 176 ? -4.623 -3.684 -3.690 1.00 93.38 176 ASP A CA 1
ATOM 1372 C C . ASP A 1 176 ? -4.631 -2.153 -3.595 1.00 93.38 176 ASP A C 1
ATOM 1374 O O . ASP A 1 176 ? -3.961 -1.485 -4.389 1.00 93.38 176 ASP A O 1
ATOM 1378 N N . SER A 1 177 ? -5.306 -1.599 -2.582 1.00 91.88 177 SER A N 1
ATOM 1379 C CA . SER A 1 177 ? -5.306 -0.156 -2.308 1.00 91.88 177 SER A CA 1
ATOM 1380 C C . SER A 1 177 ? -3.890 0.350 -2.049 1.00 91.88 177 SER A C 1
ATOM 1382 O O . SER A 1 177 ? -3.450 1.318 -2.675 1.00 91.88 177 SER A O 1
ATOM 1384 N N . LEU A 1 178 ? -3.138 -0.358 -1.199 1.00 91.62 178 LEU A N 1
ATOM 1385 C CA . LEU A 1 178 ? -1.762 -0.012 -0.856 1.00 91.62 178 LEU A CA 1
ATOM 1386 C C . LEU A 1 178 ? -0.852 -0.012 -2.097 1.00 91.62 178 LEU A C 1
ATOM 1388 O O . LEU A 1 178 ? -0.123 0.952 -2.336 1.00 91.62 178 LEU A O 1
ATOM 1392 N N . MET A 1 179 ? -0.916 -1.057 -2.927 1.00 95.38 179 MET A N 1
ATOM 1393 C CA . MET A 1 179 ? -0.149 -1.153 -4.176 1.00 95.38 179 MET A CA 1
ATOM 1394 C C . MET A 1 179 ? -0.469 0.001 -5.128 1.00 95.38 179 MET A C 1
ATOM 1396 O O . MET A 1 179 ? 0.446 0.634 -5.671 1.00 95.38 179 MET A O 1
ATOM 1400 N N . PHE A 1 180 ? -1.754 0.318 -5.303 1.00 95.31 180 PHE A N 1
ATOM 1401 C CA . PHE A 1 180 ? -2.174 1.430 -6.144 1.00 95.31 180 PHE A CA 1
ATOM 1402 C C . PHE A 1 180 ? -1.655 2.763 -5.613 1.00 95.31 180 PHE A C 1
ATOM 1404 O O . PHE A 1 180 ? -1.009 3.506 -6.353 1.00 95.31 180 PHE A O 1
ATOM 1411 N N . ARG A 1 181 ? -1.868 3.044 -4.328 1.00 94.56 181 ARG A N 1
ATOM 1412 C CA . ARG A 1 181 ? -1.465 4.296 -3.683 1.00 94.56 181 ARG A CA 1
ATOM 1413 C C . ARG A 1 181 ? 0.042 4.542 -3.755 1.00 94.56 181 ARG A C 1
ATOM 1415 O O . ARG A 1 181 ? 0.453 5.680 -3.970 1.00 94.56 181 ARG A O 1
ATOM 1422 N N . LEU A 1 182 ? 0.863 3.497 -3.622 1.00 95.94 182 LEU A N 1
ATOM 1423 C CA . LEU A 1 182 ? 2.322 3.631 -3.627 1.00 95.94 182 LEU A CA 1
ATOM 1424 C C . LEU A 1 182 ? 2.919 3.746 -5.030 1.00 95.94 182 LEU A C 1
ATOM 1426 O O . LEU A 1 182 ? 3.761 4.608 -5.274 1.00 95.94 182 LEU A O 1
ATOM 1430 N N . PHE A 1 183 ? 2.504 2.892 -5.965 1.00 97.38 183 PHE A N 1
ATOM 1431 C CA . PHE A 1 183 ? 3.181 2.801 -7.259 1.00 97.38 183 PHE A CA 1
ATOM 1432 C C . PHE A 1 183 ? 2.551 3.661 -8.353 1.00 97.38 183 PHE A C 1
ATOM 1434 O O . PHE A 1 183 ? 3.257 4.061 -9.280 1.00 97.38 183 PHE A O 1
ATOM 1441 N N . ASN A 1 184 ? 1.254 3.980 -8.266 1.00 96.69 184 ASN A N 1
ATOM 1442 C CA . ASN A 1 184 ? 0.585 4.795 -9.281 1.00 96.69 184 ASN A CA 1
ATOM 1443 C C . ASN A 1 184 ? 1.212 6.196 -9.430 1.00 96.69 184 ASN A C 1
ATOM 1445 O O . ASN A 1 184 ? 1.475 6.584 -10.571 1.00 96.69 184 ASN A O 1
ATOM 1449 N N . PRO A 1 185 ? 1.516 6.942 -8.348 1.00 97.31 185 PRO A N 1
ATOM 1450 C CA . PRO A 1 185 ? 2.179 8.240 -8.472 1.00 97.31 185 PRO A CA 1
ATOM 1451 C C . PRO A 1 185 ? 3.588 8.120 -9.062 1.00 97.31 185 PRO A C 1
ATOM 1453 O O . PRO A 1 185 ? 3.946 8.878 -9.959 1.00 97.31 185 PRO A O 1
ATOM 1456 N N . ILE A 1 186 ? 4.371 7.128 -8.627 1.00 98.19 186 ILE A N 1
ATOM 1457 C CA . ILE A 1 186 ? 5.738 6.910 -9.127 1.00 98.19 186 ILE A CA 1
ATOM 1458 C C . ILE A 1 186 ? 5.717 6.621 -10.631 1.00 98.19 186 ILE A C 1
ATOM 1460 O O . ILE A 1 186 ? 6.495 7.205 -11.380 1.00 98.19 186 ILE A O 1
ATOM 1464 N N . LEU A 1 187 ? 4.793 5.772 -11.090 1.00 97.31 187 LEU A N 1
ATOM 1465 C CA . LEU A 1 187 ? 4.601 5.523 -12.515 1.00 97.31 187 LEU A CA 1
ATOM 1466 C C . LEU A 1 187 ? 4.155 6.789 -13.251 1.00 97.31 187 LEU A C 1
ATOM 1468 O O . LEU A 1 187 ? 4.665 7.068 -14.326 1.00 97.31 187 LEU A O 1
ATOM 1472 N N . HIS A 1 188 ? 3.229 7.571 -12.691 1.00 95.94 188 HIS A N 1
ATOM 1473 C CA . HIS A 1 188 ? 2.738 8.789 -13.337 1.00 95.94 188 HIS A CA 1
ATOM 1474 C C . HIS A 1 188 ? 3.864 9.781 -13.659 1.00 95.94 188 HIS A C 1
ATOM 1476 O O . HIS A 1 188 ? 3.908 10.294 -14.775 1.00 95.94 188 HIS A O 1
ATOM 1482 N N . TYR A 1 189 ? 4.775 10.013 -12.709 1.00 96.56 189 TYR A N 1
ATOM 1483 C CA . TYR A 1 189 ? 5.916 10.917 -12.893 1.00 96.56 189 TYR A CA 1
ATOM 1484 C C . TYR A 1 189 ? 7.116 10.255 -13.588 1.00 96.56 189 TYR A C 1
ATOM 1486 O O . TYR A 1 189 ? 7.924 10.947 -14.194 1.00 96.56 189 TYR A O 1
ATOM 1494 N N . GLY A 1 190 ? 7.240 8.928 -13.514 1.00 96.31 190 GLY A N 1
ATOM 1495 C CA . GLY A 1 190 ? 8.379 8.174 -14.043 1.00 96.31 190 GLY A CA 1
ATOM 1496 C C . GLY A 1 190 ? 8.147 7.471 -15.380 1.00 96.31 190 GLY A C 1
ATOM 1497 O O . GLY A 1 190 ? 9.071 6.850 -15.890 1.00 96.31 190 GLY A O 1
ATOM 1498 N N . LYS A 1 191 ? 6.940 7.533 -15.955 1.00 95.50 191 LYS A N 1
ATOM 1499 C CA . LYS A 1 191 ? 6.574 6.820 -17.198 1.00 95.50 191 LYS A CA 1
ATOM 1500 C C . LYS A 1 191 ? 7.394 7.212 -18.430 1.00 95.50 191 LYS A C 1
ATOM 1502 O O . LYS A 1 191 ? 7.398 6.462 -19.401 1.00 95.50 191 LYS A O 1
ATOM 1507 N N . ASP A 1 192 ? 8.023 8.385 -18.396 1.00 94.06 192 ASP A N 1
ATOM 1508 C CA . ASP A 1 192 ? 8.869 8.901 -19.475 1.00 94.06 192 ASP A CA 1
ATOM 1509 C C . ASP A 1 192 ? 10.364 8.594 -19.220 1.00 94.06 192 ASP A C 1
ATOM 1511 O O . ASP A 1 192 ? 11.204 8.831 -20.086 1.00 94.06 192 ASP A O 1
ATOM 1515 N N . ASP A 1 193 ? 10.700 7.931 -18.102 1.00 95.81 193 ASP A N 1
ATOM 1516 C CA . ASP A 1 193 ? 12.017 7.343 -17.826 1.00 95.81 193 ASP A CA 1
ATOM 1517 C C . ASP A 1 193 ? 11.967 5.796 -17.840 1.00 95.81 193 ASP A C 1
ATOM 1519 O O . ASP A 1 193 ? 11.416 5.138 -16.946 1.00 95.81 193 ASP A O 1
ATOM 1523 N N . LEU A 1 194 ? 12.615 5.186 -18.844 1.00 96.31 194 LEU A N 1
ATOM 1524 C CA . LEU A 1 194 ? 12.603 3.732 -19.034 1.00 96.31 194 LEU A CA 1
ATOM 1525 C C . LEU A 1 194 ? 13.246 3.008 -17.845 1.00 96.31 194 LEU A C 1
ATOM 1527 O O . LEU A 1 194 ? 12.845 1.898 -17.489 1.00 96.31 194 LEU A O 1
ATOM 1531 N N . SER A 1 195 ? 14.236 3.628 -17.198 1.00 96.50 195 SER A N 1
ATOM 1532 C CA . SER A 1 195 ? 14.906 3.056 -16.033 1.00 96.50 195 SER A CA 1
ATOM 1533 C C . SER A 1 195 ? 13.967 2.947 -14.830 1.00 96.50 195 SER A C 1
ATOM 1535 O O . SER A 1 195 ? 14.076 1.982 -14.069 1.00 96.50 195 SER A O 1
ATOM 1537 N N . ILE A 1 196 ? 13.018 3.877 -14.681 1.00 98.12 196 ILE A N 1
ATOM 1538 C CA . ILE A 1 196 ? 11.993 3.833 -13.634 1.00 98.12 196 ILE A CA 1
ATOM 1539 C C . ILE A 1 196 ? 10.955 2.766 -13.951 1.00 98.12 196 ILE A C 1
ATOM 1541 O O . ILE A 1 196 ? 10.675 1.932 -13.088 1.00 98.12 196 ILE A O 1
ATOM 1545 N N . CYS A 1 197 ? 10.463 2.713 -15.190 1.00 98.00 197 CYS A N 1
ATOM 1546 C CA . CYS A 1 197 ? 9.527 1.672 -15.623 1.00 98.00 197 CYS A CA 1
ATOM 1547 C C . CYS A 1 197 ? 10.101 0.266 -15.382 1.00 98.00 197 CYS A C 1
ATOM 1549 O O . CYS A 1 197 ? 9.458 -0.590 -14.772 1.00 98.00 197 CYS A O 1
ATOM 1551 N N . LEU A 1 198 ? 11.359 0.036 -15.768 1.00 97.56 198 LEU A N 1
ATOM 1552 C CA . LEU A 1 198 ? 12.040 -1.236 -15.521 1.00 97.56 198 LEU A CA 1
ATOM 1553 C C . LEU A 1 198 ? 12.303 -1.495 -14.028 1.00 97.56 198 LEU A C 1
ATOM 1555 O O . LEU A 1 198 ? 12.276 -2.651 -13.601 1.00 97.56 198 LEU A O 1
ATOM 1559 N N . SER A 1 199 ? 12.537 -0.453 -13.222 1.00 98.19 199 SER A N 1
ATOM 1560 C CA . SER A 1 199 ? 12.685 -0.591 -11.767 1.00 98.19 199 SER A CA 1
ATOM 1561 C C . SER A 1 199 ? 11.376 -1.020 -11.104 1.00 98.19 199 SER A C 1
ATOM 1563 O O . SER A 1 199 ? 11.396 -1.896 -10.241 1.00 98.19 199 SER A O 1
ATOM 1565 N N . LEU A 1 200 ? 10.243 -0.456 -11.530 1.00 98.50 200 LEU A N 1
ATOM 1566 C CA . LEU A 1 200 ? 8.910 -0.849 -11.068 1.00 98.50 200 LEU A CA 1
ATOM 1567 C C . LEU A 1 200 ? 8.591 -2.292 -11.470 1.00 98.50 200 LEU A C 1
ATOM 1569 O O . LEU A 1 200 ? 8.200 -3.099 -10.629 1.00 98.50 200 LEU A O 1
ATOM 1573 N N . LEU A 1 201 ? 8.857 -2.665 -12.726 1.00 98.19 201 LEU A N 1
ATOM 1574 C CA . LEU A 1 201 ? 8.669 -4.044 -13.178 1.00 98.19 201 LEU A CA 1
ATOM 1575 C C . LEU A 1 201 ? 9.520 -5.026 -12.360 1.00 98.19 201 LEU A C 1
ATOM 1577 O O . LEU A 1 201 ? 9.049 -6.095 -11.969 1.00 98.19 201 LEU A O 1
ATOM 1581 N N . LYS A 1 202 ? 10.771 -4.663 -12.055 1.00 98.12 202 LYS A N 1
ATOM 1582 C CA . LYS A 1 202 ? 11.648 -5.469 -11.198 1.00 98.12 202 LYS A CA 1
ATOM 1583 C C . LYS A 1 202 ? 11.104 -5.592 -9.770 1.00 98.12 202 LYS A C 1
ATOM 1585 O O . LYS A 1 202 ? 11.180 -6.686 -9.203 1.00 98.12 202 LYS A O 1
ATOM 1590 N N . ALA A 1 203 ? 10.540 -4.523 -9.206 1.00 98.31 203 ALA A N 1
ATOM 1591 C CA . ALA A 1 203 ? 9.880 -4.554 -7.902 1.00 98.31 203 ALA A CA 1
ATOM 1592 C C . ALA A 1 203 ? 8.726 -5.566 -7.896 1.00 98.31 203 ALA A C 1
ATOM 1594 O O . ALA A 1 203 ? 8.712 -6.482 -7.077 1.00 98.31 203 ALA A O 1
ATOM 1595 N N . PHE A 1 204 ? 7.826 -5.495 -8.878 1.00 98.56 204 PHE A N 1
ATOM 1596 C CA . PHE A 1 204 ? 6.680 -6.407 -8.985 1.00 98.56 204 PHE A CA 1
ATOM 1597 C C . PHE A 1 204 ? 7.095 -7.862 -9.191 1.00 98.56 204 PHE A C 1
ATOM 1599 O O . PHE A 1 204 ? 6.593 -8.762 -8.515 1.00 98.56 204 PHE A O 1
ATOM 1606 N N . LYS A 1 205 ? 8.089 -8.106 -10.049 1.00 98.25 205 LYS A N 1
ATOM 1607 C CA . LYS A 1 205 ? 8.693 -9.435 -10.212 1.00 98.25 205 LYS A CA 1
ATOM 1608 C C . LYS A 1 205 ? 9.224 -9.981 -8.890 1.00 98.25 205 LYS A C 1
ATOM 1610 O O . LYS A 1 205 ? 8.976 -11.142 -8.576 1.00 98.25 205 LYS A O 1
ATOM 1615 N N . THR A 1 206 ? 9.882 -9.141 -8.096 1.00 98.19 206 THR A N 1
ATOM 1616 C CA . THR A 1 206 ? 10.397 -9.515 -6.773 1.00 98.19 206 THR A CA 1
ATOM 1617 C C . THR A 1 206 ? 9.254 -9.864 -5.819 1.00 98.19 206 THR A C 1
ATOM 1619 O O . THR A 1 206 ? 9.240 -10.972 -5.284 1.00 98.19 206 THR A O 1
ATOM 1622 N N . LEU A 1 207 ? 8.262 -8.978 -5.673 1.00 98.19 207 LEU A N 1
ATOM 1623 C CA . LEU A 1 207 ? 7.103 -9.171 -4.790 1.00 98.19 207 LEU A CA 1
ATOM 1624 C C . LEU A 1 207 ? 6.304 -10.432 -5.134 1.00 98.19 207 LEU A C 1
ATOM 1626 O O . LEU A 1 207 ? 5.843 -11.135 -4.236 1.00 98.19 207 LEU A O 1
ATOM 1630 N N . SER A 1 208 ? 6.211 -10.783 -6.420 1.00 98.12 208 SER A N 1
ATOM 1631 C CA . SER A 1 208 ? 5.489 -11.979 -6.874 1.00 98.12 208 SER A CA 1
ATOM 1632 C C . SER A 1 208 ? 5.991 -13.288 -6.248 1.00 98.12 208 SER A C 1
ATOM 1634 O O . SER A 1 208 ? 5.234 -14.256 -6.163 1.00 98.12 208 SER A O 1
ATOM 1636 N N . ASN A 1 209 ? 7.247 -13.328 -5.787 1.00 97.44 209 ASN A N 1
ATOM 1637 C CA . ASN A 1 209 ? 7.831 -14.500 -5.137 1.00 97.44 209 ASN A CA 1
ATOM 1638 C C . ASN A 1 209 ? 7.351 -14.683 -3.691 1.00 97.44 209 ASN A C 1
ATOM 1640 O O . ASN A 1 209 ? 7.304 -15.814 -3.217 1.00 97.44 209 ASN A O 1
ATOM 1644 N N . PHE A 1 210 ? 6.950 -13.597 -3.029 1.00 96.06 210 PHE A N 1
ATOM 1645 C CA . PHE A 1 210 ? 6.487 -13.578 -1.638 1.00 96.06 210 PHE A CA 1
ATOM 1646 C C . PHE A 1 210 ? 4.960 -13.604 -1.519 1.00 96.06 210 PHE A C 1
ATOM 1648 O O . PHE A 1 210 ? 4.431 -13.854 -0.442 1.00 96.06 210 PHE A O 1
ATOM 1655 N N . ALA A 1 211 ? 4.256 -13.355 -2.624 1.00 95.25 211 ALA A N 1
ATOM 1656 C CA . ALA A 1 211 ? 2.813 -13.183 -2.646 1.00 95.25 211 ALA A CA 1
ATOM 1657 C C . ALA A 1 211 ? 2.025 -14.500 -2.562 1.00 95.25 211 ALA A C 1
ATOM 1659 O O . ALA A 1 211 ? 2.385 -15.522 -3.175 1.00 95.25 211 ALA A O 1
ATOM 1660 N N . SER A 1 212 ? 0.881 -14.429 -1.877 1.00 93.75 212 SER A N 1
ATOM 1661 C CA . SER A 1 212 ? -0.189 -15.425 -1.949 1.00 93.75 212 SER A CA 1
ATOM 1662 C C . SER A 1 212 ? -0.753 -15.530 -3.379 1.00 93.75 212 SER A C 1
ATOM 1664 O O . SER A 1 212 ? -0.341 -14.812 -4.296 1.00 93.75 212 SER A O 1
ATOM 1666 N N . CYS A 1 213 ? -1.682 -16.458 -3.626 1.00 92.88 213 CYS A N 1
ATOM 1667 C CA . CYS A 1 213 ? -2.343 -16.520 -4.934 1.00 92.88 213 CYS A CA 1
ATOM 1668 C C . CYS A 1 213 ? -3.161 -15.256 -5.233 1.00 92.88 213 CYS A C 1
ATOM 1670 O O . CYS A 1 213 ? -3.135 -14.809 -6.375 1.00 92.88 213 CYS A O 1
ATOM 1672 N N . GLU A 1 214 ? -3.829 -14.694 -4.225 1.00 92.56 214 GLU A N 1
ATOM 1673 C CA . GLU A 1 214 ? -4.678 -13.504 -4.335 1.00 92.56 214 GLU A CA 1
ATOM 1674 C C . GLU A 1 214 ? -3.842 -12.240 -4.563 1.00 92.56 214 GLU A C 1
ATOM 1676 O O . GLU A 1 214 ? -4.001 -11.571 -5.583 1.00 92.56 214 GLU A O 1
ATOM 1681 N N . ASP A 1 215 ? -2.846 -11.988 -3.711 1.00 95.31 215 ASP A N 1
ATOM 1682 C CA . ASP A 1 215 ? -1.972 -10.810 -3.833 1.00 95.31 215 ASP A CA 1
ATOM 1683 C C . ASP A 1 215 ? -1.168 -10.816 -5.137 1.00 95.31 215 ASP A C 1
ATOM 1685 O O . ASP A 1 215 ? -0.850 -9.774 -5.711 1.00 95.31 215 ASP A O 1
ATOM 1689 N N . ARG A 1 216 ? -0.837 -12.003 -5.658 1.00 97.50 216 ARG A N 1
ATOM 1690 C CA . ARG A 1 216 ? -0.132 -12.112 -6.935 1.00 97.50 216 ARG A CA 1
ATOM 1691 C C . ARG A 1 216 ? -0.988 -11.647 -8.110 1.00 97.50 216 ARG A C 1
ATOM 1693 O O . ARG A 1 216 ? -0.410 -11.148 -9.069 1.00 97.50 216 ARG A O 1
ATOM 1700 N N . LEU A 1 217 ? -2.315 -11.781 -8.052 1.00 97.56 217 LEU A N 1
ATOM 1701 C CA . LEU A 1 217 ? -3.201 -11.236 -9.088 1.00 97.56 217 LEU A CA 1
ATOM 1702 C C . LEU A 1 217 ? -3.141 -9.706 -9.101 1.00 97.56 217 LEU A C 1
ATOM 1704 O O . LEU A 1 217 ? -3.031 -9.112 -10.169 1.00 97.56 217 LEU A O 1
ATOM 1708 N N . VAL A 1 218 ? -3.109 -9.081 -7.923 1.00 97.69 218 VAL A N 1
ATOM 1709 C CA . VAL A 1 218 ? -2.911 -7.630 -7.788 1.00 97.69 218 VAL A CA 1
ATOM 1710 C C . VAL A 1 218 ? -1.564 -7.218 -8.394 1.00 97.69 218 VAL A C 1
ATOM 1712 O O . VAL A 1 218 ? -1.497 -6.334 -9.245 1.00 97.69 218 VAL A O 1
ATOM 1715 N N . ILE A 1 219 ? -0.473 -7.898 -8.024 1.00 98.50 219 ILE A N 1
ATOM 1716 C CA . ILE A 1 219 ? 0.871 -7.599 -8.555 1.00 98.50 219 ILE A CA 1
ATOM 1717 C C . ILE A 1 219 ? 0.927 -7.796 -10.078 1.00 98.50 219 ILE A C 1
ATOM 1719 O O . ILE A 1 219 ? 1.577 -7.014 -10.772 1.00 98.50 219 ILE A O 1
ATOM 1723 N N . GLN A 1 220 ? 0.243 -8.817 -10.599 1.00 98.44 220 GLN A N 1
ATOM 1724 C CA . GLN A 1 220 ? 0.142 -9.096 -12.030 1.00 98.44 220 GLN A CA 1
ATOM 1725 C C . GLN A 1 220 ? -0.498 -7.922 -12.783 1.00 98.44 220 GLN A C 1
ATOM 1727 O O . GLN A 1 220 ? 0.110 -7.423 -13.726 1.00 98.44 220 GLN A O 1
ATOM 1732 N N . GLN A 1 221 ? -1.638 -7.407 -12.312 1.00 97.94 221 GLN A N 1
ATOM 1733 C CA . GLN A 1 221 ? -2.310 -6.247 -12.917 1.00 97.94 221 GLN A CA 1
ATOM 1734 C C . GLN A 1 221 ? -1.409 -5.002 -12.941 1.00 97.94 221 GLN A C 1
ATOM 1736 O O . GLN A 1 221 ? -1.352 -4.265 -13.927 1.00 97.94 221 GLN A O 1
ATOM 1741 N N . HIS A 1 222 ? -0.656 -4.772 -11.862 1.00 98.19 222 HIS A N 1
ATOM 1742 C CA . HIS A 1 222 ? 0.313 -3.680 -11.812 1.00 98.19 222 HIS A CA 1
ATOM 1743 C C . HIS A 1 222 ? 1.470 -3.874 -12.799 1.00 98.19 222 HIS A C 1
ATOM 1745 O O . HIS A 1 222 ? 1.905 -2.903 -13.417 1.00 98.19 222 HIS A O 1
ATOM 1751 N N . ALA A 1 223 ? 1.965 -5.100 -12.970 1.00 98.19 223 ALA A N 1
ATOM 1752 C CA . ALA A 1 223 ? 3.036 -5.399 -13.913 1.00 98.19 223 ALA A CA 1
ATOM 1753 C C . ALA A 1 223 ? 2.590 -5.268 -15.375 1.00 98.19 223 ALA A C 1
ATOM 1755 O O . ALA A 1 223 ? 3.323 -4.680 -16.168 1.00 98.19 223 ALA A O 1
ATOM 1756 N N . GLU A 1 224 ? 1.388 -5.739 -15.713 1.00 97.50 224 GLU A N 1
ATOM 1757 C CA . GLU A 1 224 ? 0.763 -5.552 -17.032 1.00 97.50 224 GLU A CA 1
ATOM 1758 C C . GLU A 1 224 ? 0.675 -4.070 -17.384 1.00 97.50 224 GLU A C 1
ATOM 1760 O O . GLU A 1 224 ? 1.169 -3.650 -18.425 1.00 97.50 224 GLU A O 1
ATOM 1765 N N . ARG A 1 225 ? 0.203 -3.242 -16.447 1.00 96.50 225 ARG A N 1
ATOM 1766 C CA . ARG A 1 225 ? 0.150 -1.791 -16.641 1.00 96.50 225 ARG A CA 1
ATOM 1767 C C . ARG A 1 225 ? 1.519 -1.167 -16.944 1.00 96.50 225 ARG A C 1
ATOM 1769 O O . ARG A 1 225 ? 1.596 -0.221 -17.723 1.00 96.50 225 ARG A O 1
ATOM 1776 N N . ILE A 1 226 ? 2.602 -1.656 -16.334 1.00 97.44 226 ILE A N 1
ATOM 1777 C CA . ILE A 1 226 ? 3.961 -1.187 -16.661 1.00 97.44 226 ILE A CA 1
ATOM 1778 C C . ILE A 1 226 ? 4.357 -1.611 -18.072 1.00 97.44 226 ILE A C 1
ATOM 1780 O O . ILE A 1 226 ? 4.935 -0.812 -18.804 1.00 97.44 226 ILE A O 1
ATOM 1784 N N . VAL A 1 227 ? 4.054 -2.850 -18.458 1.00 97.12 227 VAL A N 1
ATOM 1785 C CA . VAL A 1 227 ? 4.327 -3.356 -19.807 1.00 97.12 227 VAL A CA 1
ATOM 1786 C C . VAL A 1 227 ? 3.572 -2.543 -20.859 1.00 97.12 227 VAL A C 1
ATOM 1788 O O . VAL A 1 227 ? 4.171 -2.171 -21.869 1.00 97.12 227 VAL A O 1
ATOM 1791 N N . ASP A 1 228 ? 2.314 -2.191 -20.599 1.00 95.94 228 ASP A N 1
ATOM 1792 C CA . ASP A 1 228 ? 1.509 -1.342 -21.480 1.00 95.94 228 ASP A CA 1
ATOM 1793 C C . ASP A 1 228 ? 2.129 0.051 -21.627 1.00 95.94 228 ASP A C 1
ATOM 1795 O O . ASP A 1 228 ? 2.323 0.534 -22.742 1.00 95.94 228 ASP A O 1
ATOM 1799 N N . VAL A 1 229 ? 2.521 0.677 -20.510 1.00 95.81 229 VAL A N 1
ATOM 1800 C CA . VAL A 1 229 ? 3.203 1.982 -20.530 1.00 95.81 229 VAL A CA 1
ATOM 1801 C C . VAL A 1 229 ? 4.501 1.910 -21.329 1.00 95.81 229 VAL A C 1
ATOM 1803 O O . VAL A 1 229 ? 4.744 2.785 -22.158 1.00 95.81 229 VAL A O 1
ATOM 1806 N N . ILE A 1 230 ? 5.315 0.867 -21.133 1.00 95.94 230 ILE A N 1
ATOM 1807 C CA . ILE A 1 230 ? 6.562 0.709 -21.888 1.00 95.94 230 ILE A CA 1
ATOM 1808 C C . ILE A 1 230 ? 6.264 0.558 -23.388 1.00 95.94 230 ILE A C 1
ATOM 1810 O O . ILE A 1 230 ? 6.918 1.202 -24.204 1.00 95.94 230 ILE A O 1
ATOM 1814 N N . SER A 1 231 ? 5.264 -0.252 -23.743 1.00 94.56 231 SER A N 1
ATOM 1815 C CA . SER A 1 231 ? 4.884 -0.526 -25.136 1.00 94.56 231 SER A CA 1
ATOM 1816 C C . SER A 1 231 ? 4.373 0.719 -25.867 1.00 94.56 231 SER A C 1
ATOM 1818 O O . SER A 1 231 ? 4.612 0.871 -27.064 1.00 94.56 231 SER A O 1
ATOM 1820 N N . VAL A 1 232 ? 3.674 1.611 -25.158 1.00 93.44 232 VAL A N 1
ATOM 1821 C CA . VAL A 1 232 ? 3.120 2.853 -25.718 1.00 93.44 232 VAL A CA 1
ATOM 1822 C C . VAL A 1 232 ? 4.171 3.963 -25.797 1.00 93.44 232 VAL A C 1
ATOM 1824 O O . VAL A 1 232 ? 4.237 4.664 -26.807 1.00 93.44 232 VAL A O 1
ATOM 1827 N N . ASN A 1 233 ? 4.995 4.129 -24.758 1.00 93.50 233 ASN A N 1
ATOM 1828 C CA . ASN A 1 233 ? 5.903 5.272 -24.644 1.00 93.50 233 ASN A CA 1
ATOM 1829 C C . ASN A 1 233 ? 7.256 5.064 -25.343 1.00 93.50 233 ASN A C 1
ATOM 1831 O O . ASN A 1 233 ? 7.853 6.040 -25.795 1.00 93.50 233 ASN A O 1
ATOM 1835 N N . TYR A 1 234 ? 7.742 3.823 -25.460 1.00 92.44 234 TYR A N 1
ATOM 1836 C CA . TYR A 1 234 ? 9.068 3.530 -26.014 1.00 92.44 234 TYR A CA 1
ATOM 1837 C C . TYR A 1 234 ? 8.953 2.756 -27.318 1.00 92.44 234 TYR A C 1
ATOM 1839 O O . TYR A 1 234 ? 8.545 1.597 -27.353 1.00 92.44 234 TYR A O 1
ATOM 1847 N N . THR A 1 235 ? 9.338 3.410 -28.413 1.00 92.25 235 THR A N 1
ATOM 1848 C CA . THR A 1 235 ? 9.227 2.848 -29.769 1.00 92.25 235 THR A CA 1
ATOM 1849 C C . THR A 1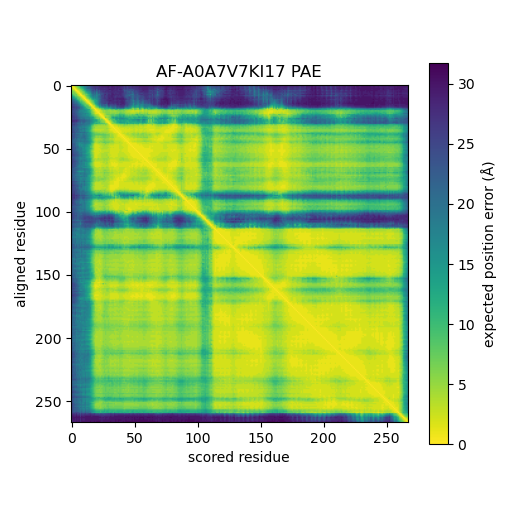 235 ? 10.563 2.745 -30.498 1.00 92.25 235 THR A C 1
ATOM 1851 O O . THR A 1 235 ? 10.613 2.141 -31.575 1.00 92.25 235 THR A O 1
ATOM 1854 N N . ASP A 1 236 ? 11.644 3.284 -29.923 1.00 94.81 236 ASP A N 1
ATOM 1855 C CA . ASP A 1 236 ? 12.981 3.143 -30.488 1.00 94.81 236 ASP A CA 1
ATOM 1856 C C . ASP A 1 236 ? 13.433 1.667 -30.439 1.00 94.81 236 ASP A C 1
ATOM 1858 O O . ASP A 1 236 ? 13.327 1.020 -29.391 1.00 94.81 236 ASP A O 1
ATOM 1862 N N . PRO A 1 237 ? 13.952 1.095 -31.544 1.00 94.50 237 PRO A N 1
ATOM 1863 C CA . PRO A 1 237 ? 14.335 -0.316 -31.589 1.00 94.50 237 PRO A CA 1
ATOM 1864 C C . PRO A 1 237 ? 15.372 -0.736 -30.539 1.00 94.50 237 PRO A C 1
ATOM 1866 O O . PRO A 1 237 ? 15.366 -1.893 -30.109 1.00 94.50 237 PRO A O 1
ATOM 1869 N N . LEU A 1 238 ? 16.277 0.163 -30.135 1.00 95.38 238 LEU A N 1
ATOM 1870 C CA . LEU A 1 238 ? 17.278 -0.130 -29.112 1.00 95.38 238 LEU A CA 1
ATOM 1871 C C . LEU A 1 238 ? 16.622 -0.238 -27.733 1.00 95.38 238 LEU A C 1
ATOM 1873 O O . LEU A 1 238 ? 16.917 -1.179 -26.993 1.00 95.38 238 LEU A O 1
ATOM 1877 N N . GLU A 1 239 ? 15.720 0.688 -27.412 1.00 94.62 239 GLU A N 1
ATOM 1878 C CA . GLU A 1 239 ? 14.977 0.721 -26.148 1.00 94.62 239 GLU A CA 1
ATOM 1879 C C . GLU A 1 239 ? 14.027 -0.471 -26.021 1.00 94.62 239 GLU A C 1
ATOM 1881 O O . GLU A 1 239 ? 14.052 -1.171 -25.007 1.00 94.62 239 GLU A O 1
ATOM 1886 N N . VAL A 1 240 ? 13.267 -0.766 -27.081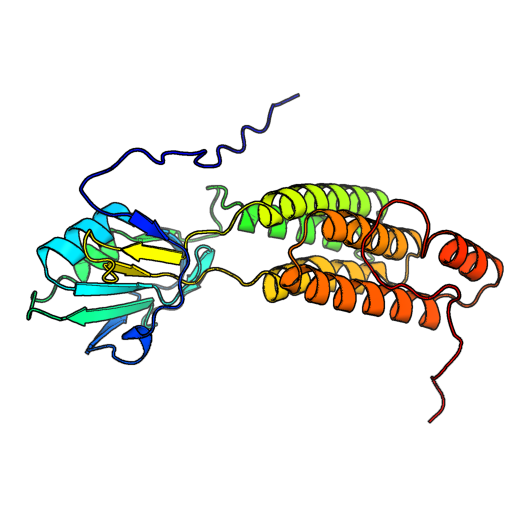 1.00 95.19 240 VAL A N 1
ATOM 1887 C CA . VAL A 1 240 ? 12.357 -1.921 -27.145 1.00 95.19 240 VAL A CA 1
ATOM 1888 C C . VAL A 1 240 ? 13.129 -3.214 -26.904 1.00 95.19 240 VAL A C 1
ATOM 1890 O O . VAL A 1 240 ? 12.813 -3.961 -25.978 1.00 95.19 240 VAL A O 1
ATOM 1893 N N . LYS A 1 241 ? 14.217 -3.445 -27.652 1.00 95.19 241 LYS A N 1
ATOM 1894 C CA . LYS A 1 241 ? 15.058 -4.638 -27.478 1.00 95.19 241 LYS A CA 1
ATOM 1895 C C . LYS A 1 241 ? 15.638 -4.725 -26.064 1.00 95.19 241 LYS A C 1
ATOM 1897 O O . LYS A 1 241 ? 15.769 -5.816 -25.504 1.00 95.19 241 LYS A O 1
ATOM 1902 N N . PHE A 1 242 ? 16.016 -3.589 -25.480 1.00 95.38 242 PHE A N 1
ATOM 1903 C CA . PHE A 1 242 ? 16.555 -3.531 -24.125 1.00 95.38 242 PHE A CA 1
ATOM 1904 C C . PHE A 1 242 ? 15.504 -3.878 -23.059 1.00 95.38 242 PHE A C 1
ATOM 1906 O O . PHE A 1 242 ? 15.839 -4.570 -22.087 1.00 95.38 242 PHE A O 1
ATOM 1913 N N . ALA A 1 243 ? 14.262 -3.423 -23.235 1.00 95.75 243 ALA A N 1
ATOM 1914 C CA . ALA A 1 243 ? 13.139 -3.709 -22.350 1.00 95.75 243 ALA A CA 1
ATOM 1915 C C . ALA A 1 243 ? 12.672 -5.169 -22.469 1.00 95.75 243 ALA A C 1
ATOM 1917 O O . ALA A 1 243 ? 12.589 -5.864 -21.454 1.00 95.75 243 ALA A O 1
ATOM 1918 N N . GLU A 1 244 ? 12.465 -5.669 -23.691 1.00 96.12 244 GLU A N 1
ATOM 1919 C CA . GLU A 1 244 ? 12.059 -7.056 -23.971 1.00 96.12 244 GLU A CA 1
ATOM 1920 C C . GLU A 1 244 ? 13.020 -8.072 -23.351 1.00 96.12 244 GLU A C 1
ATOM 1922 O O . GLU A 1 244 ? 12.600 -9.013 -22.673 1.00 96.12 244 GLU A O 1
ATOM 1927 N N . ALA A 1 245 ? 14.327 -7.818 -23.468 1.00 95.31 245 ALA A N 1
ATOM 1928 C CA . ALA A 1 245 ? 15.364 -8.651 -22.869 1.00 95.31 245 ALA A CA 1
ATOM 1929 C C . ALA A 1 245 ? 15.283 -8.747 -21.332 1.00 95.31 245 ALA A C 1
ATOM 1931 O O . ALA A 1 245 ? 15.999 -9.552 -20.746 1.00 95.31 245 ALA A O 1
ATOM 1932 N N . ARG A 1 246 ? 14.457 -7.935 -20.658 1.00 95.31 246 ARG A N 1
ATOM 1933 C CA . ARG A 1 246 ? 14.302 -7.905 -19.192 1.00 95.31 246 ARG A CA 1
ATOM 1934 C C . ARG A 1 246 ? 12.931 -8.359 -18.701 1.00 95.31 246 ARG A C 1
ATOM 1936 O O . ARG A 1 246 ? 12.817 -8.679 -17.511 1.00 95.31 246 ARG A O 1
ATOM 1943 N N . LEU A 1 247 ? 11.930 -8.455 -19.582 1.00 94.81 247 LEU A N 1
ATOM 1944 C CA . LEU A 1 247 ? 10.558 -8.836 -19.220 1.00 94.81 247 LEU A CA 1
ATOM 1945 C C . LEU A 1 247 ? 10.532 -10.151 -18.438 1.00 94.81 247 LEU A C 1
ATOM 1947 O O . LEU A 1 247 ? 10.038 -10.191 -17.316 1.00 94.81 247 LEU A O 1
ATOM 1951 N N . ASN A 1 248 ? 11.193 -11.187 -18.956 1.00 93.44 248 ASN A N 1
ATOM 1952 C CA . ASN A 1 248 ? 11.171 -12.537 -18.379 1.00 93.44 248 ASN A CA 1
ATOM 1953 C C . ASN A 1 248 ? 12.498 -12.976 -17.719 1.00 93.44 248 ASN A C 1
ATOM 1955 O O . ASN A 1 248 ? 12.692 -14.147 -17.413 1.00 93.44 248 ASN A O 1
ATOM 1959 N N . VAL A 1 249 ? 13.440 -12.050 -17.484 1.00 93.19 249 VAL A N 1
ATOM 1960 C CA . VAL A 1 249 ? 14.732 -12.375 -16.840 1.00 93.19 249 VAL A CA 1
ATOM 1961 C C . VAL A 1 249 ? 14.627 -12.415 -15.316 1.00 93.19 249 VAL A C 1
ATOM 1963 O O . VAL A 1 249 ? 14.054 -11.517 -14.704 1.00 93.19 249 VAL A O 1
ATOM 1966 N N . GLY A 1 250 ? 15.275 -13.393 -14.686 1.00 92.25 250 GLY A N 1
ATOM 1967 C CA . GLY A 1 250 ? 15.318 -13.530 -13.229 1.00 92.25 250 GLY A CA 1
ATOM 1968 C C . GLY A 1 250 ? 14.134 -14.319 -12.669 1.00 92.25 250 GLY A C 1
ATOM 1969 O O . GLY A 1 250 ? 13.300 -14.825 -13.410 1.00 92.25 250 GLY A O 1
ATOM 1970 N N . VAL A 1 251 ? 14.083 -14.450 -11.345 1.00 94.94 251 VAL A N 1
ATOM 1971 C CA . VAL A 1 251 ? 13.082 -15.278 -10.656 1.00 94.94 251 VAL A CA 1
ATOM 1972 C C . VAL A 1 251 ? 11.812 -14.463 -10.401 1.00 94.94 251 VAL A C 1
ATOM 1974 O O . VAL A 1 251 ? 11.857 -13.457 -9.691 1.00 94.94 251 VAL A O 1
ATOM 1977 N N . HIS A 1 252 ? 10.685 -14.881 -10.980 1.00 97.62 252 HIS A N 1
ATOM 1978 C CA . HIS A 1 252 ? 9.360 -14.307 -10.728 1.00 97.62 252 HIS A CA 1
ATOM 1979 C C . HIS A 1 252 ? 8.240 -15.308 -11.025 1.00 97.62 252 HIS A C 1
ATOM 1981 O O . HIS A 1 252 ? 8.445 -16.303 -11.715 1.00 97.62 252 HIS A O 1
ATOM 1987 N N . ARG A 1 253 ? 7.036 -15.006 -10.527 1.00 97.56 253 ARG A N 1
ATOM 1988 C CA . ARG A 1 253 ? 5.801 -15.793 -10.707 1.00 97.56 253 ARG A CA 1
ATOM 1989 C C . ARG A 1 253 ? 4.727 -15.069 -11.536 1.00 97.56 253 ARG A C 1
ATOM 1991 O O . ARG A 1 253 ? 3.551 -15.438 -11.476 1.00 97.56 253 ARG A O 1
ATOM 1998 N N . LEU A 1 254 ? 5.126 -14.011 -12.238 1.00 97.94 254 LEU A N 1
ATOM 1999 C CA . LEU A 1 254 ? 4.271 -13.220 -13.131 1.00 97.94 254 LEU A CA 1
ATOM 2000 C C . LEU A 1 254 ? 4.241 -13.803 -14.544 1.00 97.94 254 LEU A C 1
ATOM 2002 O O . LEU A 1 254 ? 5.268 -14.296 -15.009 1.00 97.94 254 LEU A O 1
ATOM 2006 N N . ASP A 1 255 ? 3.094 -13.690 -15.206 1.00 97.12 255 ASP A N 1
ATOM 2007 C CA . ASP A 1 255 ? 2.906 -14.028 -16.617 1.00 97.12 255 ASP A CA 1
ATOM 2008 C C . ASP A 1 255 ? 3.137 -12.769 -17.463 1.00 97.12 255 ASP A C 1
ATOM 2010 O O . ASP A 1 255 ? 2.286 -11.887 -17.530 1.00 97.12 255 ASP A O 1
ATOM 2014 N N . LEU A 1 256 ? 4.344 -12.616 -18.013 1.00 96.75 256 LEU A N 1
ATOM 2015 C CA . LEU A 1 256 ? 4.742 -11.427 -18.772 1.00 96.75 256 LEU A CA 1
ATOM 2016 C C . LEU A 1 256 ? 4.973 -11.792 -20.240 1.00 96.75 256 LEU A C 1
ATOM 2018 O O . LEU A 1 256 ? 5.566 -12.842 -20.524 1.00 96.75 256 LEU A O 1
ATOM 2022 N N . PRO A 1 257 ? 4.597 -10.922 -21.194 1.00 95.12 257 PRO A N 1
ATOM 2023 C CA . PRO A 1 257 ? 4.766 -11.227 -22.603 1.00 95.12 257 PRO A CA 1
ATOM 2024 C C . PRO A 1 257 ? 6.249 -11.369 -22.964 1.00 95.12 257 PRO A C 1
ATOM 2026 O O . PRO A 1 257 ? 7.139 -10.799 -22.329 1.00 95.12 257 PRO A O 1
ATOM 2029 N N . LYS A 1 258 ? 6.532 -12.159 -24.004 1.00 88.88 258 LYS A N 1
ATOM 2030 C CA . LYS A 1 258 ? 7.907 -12.343 -24.500 1.00 88.88 258 LYS A CA 1
ATOM 2031 C C . LYS A 1 258 ? 8.420 -11.122 -25.262 1.00 88.88 258 LYS A C 1
ATOM 2033 O O . LYS A 1 258 ? 9.610 -10.845 -25.193 1.00 88.88 258 LYS A O 1
ATOM 2038 N N . ASN A 1 259 ? 7.519 -10.432 -25.957 1.00 90.94 259 ASN A N 1
ATOM 2039 C CA . ASN A 1 259 ? 7.791 -9.260 -26.781 1.00 90.94 259 ASN A CA 1
ATOM 2040 C C . ASN A 1 259 ? 6.767 -8.171 -26.447 1.00 90.94 259 ASN A C 1
ATOM 2042 O O . ASN A 1 259 ? 5.639 -8.492 -26.068 1.00 90.94 259 ASN A O 1
ATOM 2046 N N . LEU A 1 260 ? 7.139 -6.909 -26.627 1.00 89.19 260 LEU A N 1
ATOM 2047 C CA . LEU A 1 260 ? 6.225 -5.777 -26.504 1.00 89.19 260 LEU A CA 1
ATOM 2048 C C . LEU A 1 260 ? 5.397 -5.707 -27.797 1.00 89.19 260 LEU A C 1
ATOM 2050 O O . LEU A 1 260 ? 5.923 -5.445 -28.879 1.00 89.19 260 LEU A O 1
ATOM 205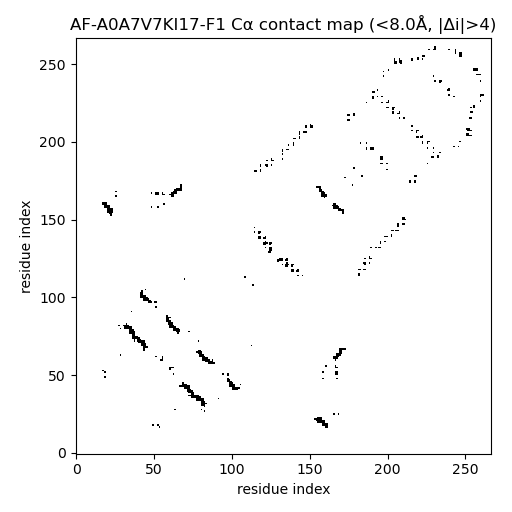4 N N . SER A 1 261 ? 4.105 -6.028 -27.727 1.00 73.94 261 SER A N 1
ATOM 2055 C CA . SER A 1 261 ? 3.220 -5.994 -28.895 1.00 73.94 261 SER A CA 1
ATOM 2056 C C . SER A 1 261 ? 2.885 -4.557 -29.301 1.00 73.94 261 SER A C 1
ATOM 2058 O O . SER A 1 261 ? 2.521 -3.736 -28.464 1.00 73.94 261 SER A O 1
ATOM 2060 N N . LYS A 1 262 ? 2.917 -4.271 -30.609 1.00 60.91 262 LYS A N 1
ATOM 2061 C CA . LYS A 1 262 ? 2.339 -3.053 -31.202 1.00 60.91 262 LYS A CA 1
ATOM 2062 C C . LYS A 1 262 ? 0.858 -3.255 -31.554 1.00 60.91 262 LYS A C 1
ATOM 2064 O O . LYS A 1 262 ? 0.510 -3.204 -32.723 1.00 60.91 262 LYS A O 1
ATOM 2069 N N . GLU A 1 263 ? -0.020 -3.492 -30.588 1.00 45.59 263 GLU A N 1
ATOM 2070 C CA . GLU A 1 263 ? -1.481 -3.481 -30.811 1.00 45.59 263 GLU A CA 1
ATOM 2071 C C . GLU A 1 263 ? -2.139 -2.965 -29.514 1.00 45.59 263 GLU A C 1
ATOM 2073 O O . GLU A 1 263 ? -1.849 -3.508 -28.459 1.00 45.59 263 GLU A O 1
ATOM 2078 N N . ALA A 1 264 ? -2.963 -1.911 -29.444 1.00 38.22 264 ALA A N 1
ATOM 2079 C CA . ALA A 1 264 ? -3.650 -1.121 -30.459 1.00 38.22 264 ALA A CA 1
ATOM 2080 C C . ALA A 1 264 ? -3.849 0.340 -29.985 1.00 38.22 264 ALA A C 1
ATOM 2082 O O . ALA A 1 264 ? -4.562 0.602 -29.021 1.00 38.22 264 ALA A O 1
ATOM 2083 N N . ALA A 1 265 ? -3.283 1.300 -30.718 1.00 34.81 265 ALA A N 1
ATOM 2084 C CA . ALA A 1 265 ? -3.776 2.679 -30.774 1.00 34.81 265 ALA A CA 1
ATOM 2085 C C . ALA A 1 265 ? -4.278 2.933 -32.202 1.00 34.81 265 ALA A C 1
ATOM 2087 O O . ALA A 1 265 ? -3.679 3.668 -32.982 1.00 34.81 265 ALA A O 1
ATOM 2088 N N . SER A 1 266 ? -5.336 2.218 -32.577 1.00 38.38 266 SER A N 1
ATOM 2089 C CA . SER A 1 266 ? -6.061 2.425 -33.831 1.00 38.38 266 SER A CA 1
ATOM 2090 C C . SER A 1 266 ? -7.450 1.801 -33.741 1.00 38.38 266 SER A C 1
ATOM 2092 O O . SER A 1 266 ? -7.678 0.735 -34.308 1.00 38.38 266 SER A O 1
ATOM 2094 N N . SER A 1 267 ? -8.358 2.415 -32.983 1.00 34.12 267 SER A N 1
ATOM 2095 C CA . SER A 1 267 ? -9.721 2.819 -33.394 1.00 34.12 267 SER A CA 1
ATOM 2096 C C . SER A 1 267 ? -10.426 3.532 -32.245 1.00 34.12 267 SER A C 1
ATOM 2098 O O . SER A 1 267 ? -10.265 3.084 -31.091 1.00 34.12 267 SER A O 1
#

Organism: NCBI:txid2606936

Secondary structure (DSSP, 8-state):
-------------S--TT-EEE----GGGG--SEEEEPSS-EEEEEE-HHHHHHHHHHHTEEEEE-S-TT-EE-TT-EEEEEEESS-----HHHHHHTEEEESSS-SS--HHHHHHHHHHHHHHHHSTTT--HHHHHHHHHHHHHHHHHHTT-----EEE-TT--EEEE-----HHHHHHHHHHHHHHHHTT-HHHHHHHHHHHHHHTTT--HHHHHHHHHHHHHHHHHHHHH---HHHHHHHHHHHT-SS------SS-----S--